Protein AF-A0A7S2TVD3-F1 (afdb_monomer_lite)

pLDDT: mean 71.0, std 18.77, range [33.88, 95.19]

Organism: NCBI:txid641309

Structure (mmCIF, N/CA/C/O backbone):
data_AF-A0A7S2TVD3-F1
#
_entry.id   AF-A0A7S2TVD3-F1
#
loop_
_atom_site.group_PDB
_atom_site.id
_atom_site.type_symbol
_atom_site.label_atom_id
_atom_site.label_alt_id
_atom_site.label_comp_id
_atom_site.label_asym_id
_atom_site.label_entity_id
_atom_site.label_seq_id
_atom_site.pdbx_PDB_ins_code
_atom_site.Cartn_x
_atom_site.Cartn_y
_atom_site.Cartn_z
_atom_site.occupancy
_atom_site.B_iso_or_equiv
_atom_site.auth_seq_id
_atom_site.auth_comp_id
_atom_site.auth_asym_id
_atom_site.auth_atom_id
_atom_site.pdbx_PDB_model_num
ATOM 1 N N . ASN A 1 1 ? -8.582 2.521 14.255 1.00 85.50 1 ASN A N 1
ATOM 2 C CA . ASN A 1 1 ? -8.866 3.902 14.753 1.00 85.50 1 ASN A CA 1
ATOM 3 C C . ASN A 1 1 ? -9.210 3.898 16.233 1.00 85.50 1 ASN A C 1
ATOM 5 O O . ASN A 1 1 ? -9.683 2.882 16.730 1.00 85.50 1 ASN A O 1
ATOM 9 N N . LYS A 1 2 ? -9.067 5.038 16.916 1.00 88.94 2 LYS A N 1
ATOM 10 C CA . LYS A 1 2 ? -9.506 5.205 18.304 1.00 88.94 2 LYS A CA 1
ATOM 11 C C . LYS A 1 2 ? -10.575 6.288 18.407 1.00 88.94 2 LYS A C 1
ATOM 13 O O . LYS A 1 2 ? -10.374 7.410 17.958 1.00 88.94 2 LYS A O 1
ATOM 18 N N . PHE A 1 3 ? -11.698 5.930 19.020 1.00 89.44 3 PHE A N 1
ATOM 19 C CA . PHE A 1 3 ? -12.846 6.807 19.215 1.00 89.44 3 PHE A CA 1
ATOM 20 C C . PHE A 1 3 ? -12.989 7.133 20.699 1.00 89.44 3 PHE A C 1
ATOM 22 O O . PHE A 1 3 ? -12.950 6.235 21.548 1.00 89.44 3 PHE A O 1
ATOM 29 N N . ARG A 1 4 ? -13.167 8.413 21.027 1.00 89.88 4 ARG A N 1
ATOM 30 C CA . ARG A 1 4 ? -13.495 8.861 22.382 1.00 89.88 4 ARG A CA 1
ATOM 31 C C . ARG A 1 4 ? -14.856 9.545 22.362 1.00 89.88 4 ARG A C 1
ATOM 33 O O . ARG A 1 4 ? -15.026 10.585 21.740 1.00 89.88 4 ARG A O 1
ATOM 40 N N . SER A 1 5 ? -15.803 8.965 23.092 1.00 87.81 5 SER A N 1
ATOM 41 C CA . SER A 1 5 ? -17.153 9.504 23.269 1.00 87.81 5 SER A CA 1
ATOM 42 C C . SER A 1 5 ? -17.391 9.870 24.739 1.00 87.81 5 SER A C 1
ATOM 44 O O . SER A 1 5 ? -17.068 9.053 25.617 1.00 87.81 5 SER A O 1
ATOM 46 N N . PRO A 1 6 ? -17.998 11.026 25.052 1.00 88.06 6 PRO A N 1
ATOM 47 C CA . PRO A 1 6 ? -18.446 11.313 26.405 1.00 88.06 6 PRO A CA 1
ATOM 48 C C . PRO A 1 6 ? -19.562 10.339 26.806 1.00 88.06 6 PRO A C 1
ATOM 50 O O . PRO A 1 6 ? -20.421 9.976 26.005 1.00 88.06 6 PRO A O 1
ATOM 53 N N . ARG A 1 7 ? -19.554 9.908 28.068 1.00 87.94 7 ARG A N 1
ATOM 54 C CA . ARG A 1 7 ? -20.641 9.123 28.669 1.00 87.94 7 ARG A CA 1
ATOM 55 C C . ARG A 1 7 ? -21.170 9.846 29.896 1.00 87.94 7 ARG A C 1
ATOM 57 O O . ARG A 1 7 ? -20.421 10.556 30.570 1.00 87.94 7 ARG A O 1
ATOM 64 N N . ARG A 1 8 ? -22.448 9.629 30.216 1.00 89.31 8 ARG A N 1
ATOM 65 C CA . ARG A 1 8 ? -23.042 10.141 31.455 1.00 89.31 8 ARG A CA 1
ATOM 66 C C . ARG A 1 8 ? -22.274 9.586 32.658 1.00 89.31 8 ARG A C 1
ATOM 68 O O . ARG A 1 8 ? -21.988 8.389 32.718 1.00 89.31 8 ARG A O 1
ATOM 75 N N . LYS A 1 9 ? -21.947 10.454 33.617 1.00 93.62 9 LYS A N 1
ATOM 76 C CA . LYS A 1 9 ? -21.341 10.027 34.883 1.00 93.62 9 LYS A CA 1
ATOM 77 C C . LYS A 1 9 ? -22.345 9.199 35.688 1.00 93.62 9 LYS A C 1
ATOM 79 O O . LYS A 1 9 ? -23.543 9.473 35.649 1.00 93.62 9 LYS A O 1
ATOM 84 N N . GLN A 1 10 ? -21.860 8.196 36.416 1.00 94.62 10 GLN A N 1
ATOM 85 C CA . GLN A 1 10 ? -22.725 7.270 37.158 1.00 94.62 10 GLN A CA 1
ATOM 86 C C . GLN A 1 10 ? -23.510 7.964 38.283 1.00 94.62 10 GLN A C 1
ATOM 88 O O . GLN A 1 10 ? -24.660 7.614 38.532 1.00 94.62 10 GLN A O 1
ATOM 93 N N . ASP A 1 11 ? -22.913 8.975 38.911 1.00 95.06 11 ASP A N 1
ATOM 94 C CA . ASP A 1 11 ? -23.457 9.768 40.017 1.00 95.06 11 ASP A CA 1
ATOM 95 C C . ASP A 1 11 ? -24.355 10.938 39.569 1.00 95.06 11 ASP A C 1
ATOM 97 O O . ASP A 1 11 ? -25.032 11.552 40.393 1.00 95.06 11 ASP A O 1
ATOM 101 N N . ALA A 1 12 ? -24.408 11.249 38.270 1.00 91.69 12 ALA A N 1
ATOM 102 C CA . ALA A 1 12 ? -25.166 12.389 37.760 1.00 91.69 12 ALA A CA 1
ATOM 103 C C . ALA A 1 12 ? -26.677 12.100 37.674 1.00 91.69 12 ALA A C 1
ATOM 105 O O . ALA A 1 12 ? -27.104 11.227 36.920 1.00 91.69 12 ALA A O 1
ATOM 106 N N . GLN A 1 13 ? -27.499 12.881 38.380 1.00 91.94 13 GLN A N 1
ATOM 107 C CA . GLN A 1 13 ? -28.968 12.842 38.305 1.00 91.94 13 GLN A CA 1
ATOM 108 C C . GLN A 1 13 ? -29.481 13.834 37.244 1.00 91.94 13 GLN A C 1
ATOM 110 O O . GLN A 1 13 ? -30.040 14.879 37.568 1.00 91.94 13 GLN A O 1
ATOM 115 N N . CYS A 1 14 ? -29.234 13.545 35.966 1.00 90.25 14 CYS A N 1
ATOM 116 C CA . CYS A 1 14 ? -29.690 14.362 34.838 1.00 90.25 14 CYS A CA 1
ATOM 117 C C . CYS A 1 14 ? -30.264 13.495 33.709 1.00 90.25 14 CYS A C 1
ATOM 119 O O . CYS A 1 14 ? -29.947 12.309 33.600 1.00 90.25 14 CYS A O 1
ATOM 121 N N . TYR A 1 15 ? -31.104 14.103 32.870 1.00 88.94 15 TYR A N 1
ATOM 122 C CA . TYR A 1 15 ? -31.684 13.476 31.683 1.00 88.94 15 TYR A CA 1
ATOM 123 C C . TYR A 1 15 ? -30.850 13.799 30.438 1.00 88.94 15 TYR A C 1
ATOM 125 O O . TYR A 1 15 ? -30.352 14.915 30.296 1.00 88.94 15 TYR A O 1
ATOM 133 N N . ASN A 1 16 ? -30.700 12.818 29.548 1.00 88.50 16 ASN A N 1
ATOM 134 C CA . ASN A 1 16 ? -30.006 12.965 28.273 1.00 88.50 16 ASN A CA 1
ATOM 135 C C . ASN A 1 16 ? -31.072 13.271 27.202 1.00 88.50 16 ASN A C 1
ATOM 137 O O . ASN A 1 16 ? -31.858 12.368 26.918 1.00 88.50 16 ASN A O 1
ATOM 141 N N . PRO A 1 17 ? -31.171 14.500 26.656 1.00 85.19 17 PRO A N 1
ATOM 142 C CA . PRO A 1 17 ? -32.109 14.788 25.571 1.00 85.19 17 PRO A CA 1
ATOM 143 C C . PRO A 1 17 ? -31.930 13.837 24.374 1.00 85.19 17 PRO A C 1
ATOM 145 O O . PRO A 1 17 ? -30.831 13.331 24.144 1.00 85.19 17 PRO A O 1
ATOM 148 N N . GLU A 1 18 ? -33.012 13.591 23.626 1.00 80.75 18 GLU A N 1
ATOM 149 C CA . GLU A 1 18 ? -32.998 12.708 22.444 1.00 80.75 18 GLU A CA 1
ATOM 150 C C . GLU A 1 18 ? -32.043 13.223 21.357 1.00 80.75 18 GLU A C 1
ATOM 152 O O . GLU A 1 18 ? -3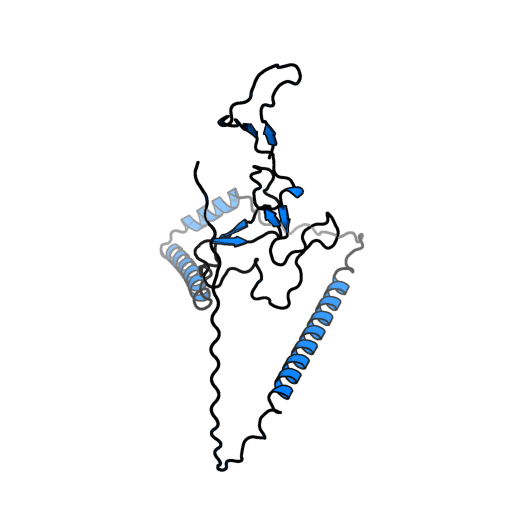1.315 12.443 20.749 1.00 80.75 18 GLU A O 1
ATOM 157 N N . GLU A 1 19 ? -31.965 14.544 21.188 1.00 79.56 19 GLU A N 1
ATOM 158 C CA . GLU A 1 19 ? -31.078 15.214 20.232 1.00 79.56 19 GLU A CA 1
ATOM 159 C C . GLU A 1 19 ? -29.743 15.621 20.868 1.00 79.56 19 GLU A C 1
ATOM 161 O O . GLU A 1 19 ? -29.349 16.788 20.864 1.00 79.56 19 GLU A O 1
ATOM 166 N N . ILE A 1 20 ? -29.018 14.664 21.446 1.00 79.81 20 ILE A N 1
ATOM 167 C CA . ILE A 1 20 ? -27.614 14.915 21.788 1.00 79.81 20 ILE A CA 1
ATOM 168 C C . ILE A 1 20 ? -26.745 14.575 20.594 1.00 79.81 20 ILE A C 1
ATOM 170 O O . ILE A 1 20 ? -26.560 13.407 20.245 1.00 79.81 20 ILE A O 1
ATOM 174 N N . GLU A 1 21 ? -26.151 15.617 20.019 1.00 78.00 21 GLU A N 1
ATOM 175 C CA . GLU A 1 21 ? -25.047 15.478 19.085 1.00 78.00 21 GLU A CA 1
ATOM 176 C C . GLU A 1 21 ? -23.886 14.782 19.810 1.00 78.00 21 GLU A C 1
ATOM 178 O O . GLU A 1 21 ? -23.230 15.337 20.700 1.00 78.00 21 GLU A O 1
ATOM 183 N N . ARG A 1 22 ? -23.673 13.503 19.486 1.00 76.25 22 ARG A N 1
ATOM 184 C CA . ARG A 1 22 ? -22.558 12.730 20.030 1.00 76.25 22 ARG A CA 1
ATOM 185 C C . ARG A 1 22 ? -21.268 13.263 19.423 1.00 76.25 22 ARG A C 1
ATOM 187 O O . ARG A 1 22 ? -20.899 12.897 18.315 1.00 76.25 22 ARG A O 1
ATOM 194 N N . MET A 1 23 ? -20.572 14.112 20.175 1.00 78.69 23 MET A N 1
ATOM 195 C CA . MET A 1 23 ? -19.191 14.459 19.859 1.00 78.69 23 MET A CA 1
ATOM 196 C C . MET A 1 23 ? -18.320 13.214 20.021 1.00 78.69 23 MET A C 1
ATOM 198 O O . MET A 1 23 ? -18.102 12.731 21.135 1.00 78.69 23 MET A O 1
ATOM 202 N N . GLU A 1 24 ? -17.831 12.697 18.902 1.00 85.06 24 GLU A N 1
ATOM 203 C CA . GLU A 1 24 ? -16.841 11.629 18.860 1.00 85.06 24 GLU A CA 1
ATOM 204 C C . GLU A 1 24 ? -15.505 12.229 18.427 1.00 85.06 24 GLU A C 1
ATOM 206 O O . GLU A 1 24 ? -15.365 12.772 17.332 1.00 85.06 24 GLU A O 1
ATOM 211 N N . GLU A 1 25 ? -14.511 12.161 19.306 1.00 86.25 25 GLU A N 1
ATOM 212 C CA . GLU A 1 25 ? -13.142 12.520 18.953 1.00 86.25 25 GLU A CA 1
ATOM 213 C C . GLU A 1 25 ? -12.486 11.298 18.299 1.00 86.25 25 GLU A C 1
ATOM 215 O O . GLU A 1 25 ? -12.385 10.232 18.919 1.00 86.25 25 GLU A O 1
ATOM 220 N N . VAL A 1 26 ? -12.080 11.445 17.035 1.00 88.56 26 VAL A N 1
ATOM 221 C CA . VAL A 1 26 ? -11.452 10.381 16.242 1.00 88.56 26 VAL A CA 1
ATOM 222 C C . VAL A 1 26 ? -9.948 10.613 16.170 1.00 88.56 26 VAL A C 1
ATOM 224 O O . VAL A 1 26 ? -9.478 11.614 15.633 1.00 88.56 26 VAL A O 1
ATOM 227 N N . GLU A 1 27 ? -9.188 9.650 16.675 1.00 91.56 27 GLU A N 1
ATOM 228 C CA . GLU A 1 27 ? -7.731 9.608 16.607 1.00 91.56 27 GLU A CA 1
ATOM 229 C C . GLU A 1 27 ? -7.312 8.502 15.618 1.00 91.56 27 GLU A C 1
ATOM 231 O O . GLU A 1 27 ? -7.638 7.319 15.790 1.00 91.56 27 GLU A O 1
ATOM 236 N N . HIS A 1 28 ? -6.606 8.886 14.548 1.00 92.62 28 HIS A N 1
ATOM 237 C CA . HIS A 1 28 ? -6.084 7.950 13.550 1.00 92.62 28 HIS A CA 1
ATOM 238 C C . HIS A 1 28 ? -4.839 7.243 14.090 1.00 92.62 28 HIS A C 1
ATOM 240 O O . HIS A 1 28 ? -3.828 7.883 14.370 1.00 92.62 28 HIS A O 1
ATOM 246 N N . CYS A 1 29 ? -4.910 5.919 14.212 1.00 93.94 29 CYS A N 1
ATOM 247 C CA . CYS A 1 29 ? -3.784 5.091 14.638 1.00 93.94 29 CYS A CA 1
ATOM 248 C C . CYS A 1 29 ? -2.835 4.803 13.463 1.00 93.94 29 CYS A C 1
ATOM 250 O O . CYS A 1 29 ? -3.230 4.904 12.297 1.00 93.94 29 CYS A O 1
ATOM 252 N N . VAL A 1 30 ? -1.601 4.411 13.789 1.00 95.19 30 VAL A N 1
ATOM 253 C CA . VAL A 1 30 ? -0.647 3.854 12.819 1.00 95.19 30 VAL A CA 1
ATOM 254 C C . VAL A 1 30 ? -1.180 2.514 12.320 1.00 95.19 30 VAL A C 1
ATOM 256 O O . VAL A 1 30 ? -1.700 1.741 13.121 1.00 95.19 30 VAL A O 1
ATOM 259 N N . CYS A 1 31 ? -1.071 2.264 11.016 1.00 95.19 31 CYS A N 1
ATOM 260 C CA . CYS A 1 31 ? -1.485 1.001 10.421 1.00 95.19 31 CYS A CA 1
ATOM 261 C C . CYS A 1 31 ? -0.558 -0.143 10.849 1.00 95.19 31 CYS A C 1
ATOM 263 O O . CYS A 1 31 ? 0.665 0.007 10.920 1.00 95.19 31 CYS A O 1
ATOM 265 N N . THR A 1 32 ? -1.158 -1.298 11.085 1.00 93.62 32 THR A N 1
ATOM 266 C CA . THR A 1 32 ? -0.523 -2.563 11.451 1.00 93.62 32 THR A CA 1
ATOM 267 C C . THR A 1 32 ? -0.958 -3.657 10.479 1.00 93.62 32 THR A C 1
ATOM 269 O O . THR A 1 32 ? -1.790 -3.415 9.611 1.00 93.62 32 THR A O 1
ATOM 272 N N . GLU A 1 33 ? -0.418 -4.871 10.607 1.00 92.25 33 GLU A N 1
ATOM 273 C CA . GLU A 1 33 ? -0.821 -5.993 9.747 1.00 92.25 33 GLU A CA 1
ATOM 274 C C . GLU A 1 33 ? -2.314 -6.340 9.880 1.00 92.25 33 GLU A C 1
ATOM 276 O O . GLU A 1 33 ? -2.923 -6.800 8.919 1.00 92.25 33 GLU A O 1
ATOM 281 N N . GLU A 1 34 ? -2.906 -6.103 11.052 1.00 91.69 34 GLU A N 1
ATOM 282 C CA . GLU A 1 34 ? -4.307 -6.427 11.346 1.00 91.69 34 GLU A CA 1
ATOM 283 C C . GLU A 1 34 ? -5.298 -5.494 10.632 1.00 91.69 34 GLU A C 1
ATOM 285 O O . GLU A 1 34 ? -6.448 -5.871 10.430 1.00 91.69 34 GLU A O 1
ATOM 290 N N . ASP A 1 35 ? -4.845 -4.313 10.193 1.00 94.62 35 ASP A N 1
ATOM 291 C CA . ASP A 1 35 ? -5.641 -3.358 9.406 1.00 94.62 35 ASP A CA 1
ATOM 292 C C . ASP A 1 35 ? -5.709 -3.746 7.904 1.00 94.62 35 ASP A C 1
ATOM 294 O O . ASP A 1 35 ? -6.277 -3.016 7.077 1.00 94.62 35 ASP A O 1
ATOM 298 N N . PHE A 1 36 ? -5.108 -4.886 7.526 1.00 94.62 36 PHE A N 1
ATOM 299 C CA . PHE A 1 36 ? -5.072 -5.408 6.159 1.00 94.62 36 PHE A CA 1
ATOM 300 C C . PHE A 1 36 ? -5.581 -6.850 6.065 1.00 94.62 36 PHE A C 1
ATOM 302 O O . PHE A 1 36 ? -5.203 -7.747 6.823 1.00 94.62 36 PHE A O 1
ATOM 309 N N . GLU A 1 37 ? -6.377 -7.102 5.033 1.00 93.69 37 GLU A N 1
ATOM 310 C CA . GLU A 1 37 ? -6.834 -8.431 4.634 1.00 93.69 37 GLU A CA 1
ATOM 311 C C . GLU A 1 37 ? -6.194 -8.856 3.306 1.00 93.69 37 GLU A C 1
ATOM 313 O O . GLU A 1 37 ? -5.617 -8.032 2.594 1.00 93.69 37 GLU A O 1
ATOM 318 N N . CYS A 1 38 ? -6.248 -10.149 2.976 1.00 93.56 38 CYS A N 1
ATOM 319 C CA . CYS A 1 38 ? -5.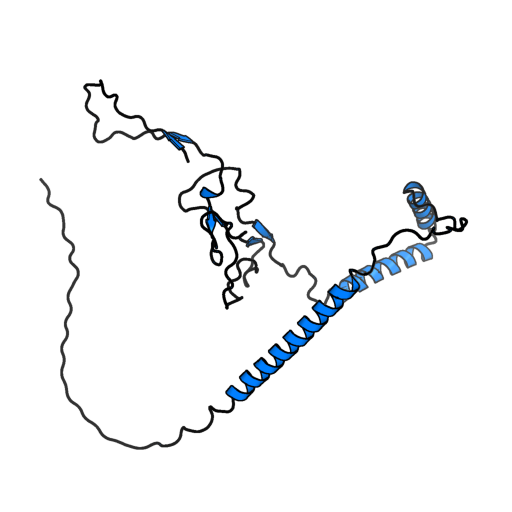682 -10.616 1.713 1.00 93.56 38 CYS A CA 1
ATOM 320 C C . CYS A 1 38 ? -6.488 -10.086 0.532 1.00 93.56 38 CYS A C 1
ATOM 322 O O . CYS A 1 38 ? -7.721 -10.054 0.563 1.00 93.56 38 CYS A O 1
ATOM 324 N N . ASP A 1 39 ? -5.771 -9.665 -0.504 1.00 92.44 39 ASP A N 1
ATOM 325 C CA . ASP A 1 39 ? -6.393 -9.203 -1.736 1.00 92.44 39 ASP A CA 1
ATOM 326 C C . ASP A 1 39 ? -6.869 -10.379 -2.605 1.00 92.44 39 ASP A C 1
ATOM 328 O O . ASP A 1 39 ? -6.578 -11.547 -2.330 1.00 92.44 39 ASP A O 1
ATOM 332 N N . TYR A 1 40 ? -7.604 -10.078 -3.672 1.00 87.62 40 TYR A N 1
ATOM 333 C CA . TYR A 1 40 ? -8.074 -11.083 -4.618 1.00 87.62 40 TYR A CA 1
ATOM 334 C C . TYR A 1 40 ? -6.911 -11.922 -5.176 1.00 87.62 40 TYR A C 1
ATOM 336 O O . TYR A 1 40 ? -5.892 -11.387 -5.612 1.00 87.62 40 TYR A O 1
ATOM 344 N N . GLY A 1 41 ? -7.063 -13.249 -5.146 1.00 86.75 41 GLY A N 1
ATOM 345 C CA . GLY A 1 41 ? -6.018 -14.192 -5.558 1.00 86.75 41 GLY A CA 1
ATOM 346 C C . GLY A 1 41 ? -4.958 -14.489 -4.489 1.00 86.75 41 GLY A C 1
ATOM 347 O O . GLY A 1 41 ? -4.020 -15.235 -4.769 1.00 86.75 41 GLY A O 1
ATOM 348 N N . PHE A 1 42 ? -5.095 -13.961 -3.267 1.00 90.19 42 PHE A N 1
ATOM 349 C CA . PHE A 1 42 ? -4.201 -14.243 -2.142 1.00 90.19 42 PHE A CA 1
ATOM 350 C C . PHE A 1 42 ? -4.969 -14.830 -0.954 1.00 90.19 42 PHE A C 1
ATOM 352 O O . PHE A 1 42 ? -6.088 -14.422 -0.650 1.00 90.19 42 PHE A O 1
ATOM 359 N N . ALA A 1 43 ? -4.359 -15.783 -0.254 1.00 90.75 43 ALA A N 1
ATOM 360 C CA . ALA A 1 43 ? -4.924 -16.399 0.941 1.00 90.75 43 ALA A CA 1
ATOM 361 C C . ALA A 1 43 ? -3.835 -16.683 1.978 1.00 90.75 43 ALA A C 1
ATOM 363 O O . ALA A 1 43 ? -2.659 -16.836 1.649 1.00 90.75 43 ALA A O 1
ATOM 364 N N . ARG A 1 44 ? -4.230 -16.766 3.252 1.00 91.25 44 ARG A N 1
ATOM 365 C CA . ARG A 1 44 ? -3.331 -17.186 4.333 1.00 91.25 44 ARG A CA 1
ATOM 366 C C . ARG A 1 44 ? -3.391 -18.705 4.460 1.00 91.25 44 ARG A C 1
ATOM 368 O O . ARG A 1 44 ? -4.464 -19.257 4.689 1.00 91.25 44 ARG A O 1
ATOM 375 N N . ASN A 1 45 ? -2.241 -19.367 4.365 1.00 88.50 45 ASN A N 1
ATOM 376 C CA . ASN A 1 45 ? -2.139 -20.817 4.568 1.00 88.50 45 ASN A CA 1
ATOM 377 C C . ASN A 1 45 ? -2.262 -21.218 6.048 1.00 88.50 45 ASN A C 1
ATOM 379 O O . ASN A 1 45 ? -2.684 -22.326 6.371 1.00 88.50 45 ASN A O 1
ATOM 383 N N . VAL A 1 46 ? -1.913 -20.303 6.956 1.00 89.50 46 VAL A N 1
ATOM 384 C CA . VAL A 1 46 ? -1.981 -20.484 8.411 1.00 89.50 46 VAL A CA 1
ATOM 385 C C . VAL A 1 46 ? -2.635 -19.250 9.030 1.00 89.50 46 VAL A C 1
ATOM 387 O O . VAL A 1 46 ? -2.468 -18.135 8.534 1.00 89.50 46 VAL A O 1
ATOM 390 N N . GLN A 1 47 ? -3.372 -19.425 10.128 1.00 84.81 47 GLN A N 1
ATOM 391 C CA . GLN A 1 47 ? -3.959 -18.308 10.867 1.00 84.81 47 GLN A CA 1
ATOM 392 C C . GLN A 1 47 ? -2.853 -17.363 11.369 1.00 84.81 47 GLN A C 1
ATOM 394 O O . GLN A 1 47 ? -1.956 -17.784 12.093 1.00 84.81 47 GLN A O 1
ATOM 399 N N . GLY A 1 48 ? -2.899 -16.097 10.946 1.00 82.19 48 GLY A N 1
ATOM 400 C CA . GLY A 1 48 ? -1.853 -15.108 11.240 1.00 82.19 48 GLY A CA 1
ATOM 401 C C . GLY A 1 48 ? -0.578 -15.232 10.392 1.00 82.19 48 GLY A C 1
ATOM 402 O O . GLY A 1 48 ? 0.374 -14.501 10.633 1.00 82.19 48 GLY A O 1
ATOM 403 N N . GLY A 1 49 ? -0.536 -16.134 9.403 1.00 88.25 49 GLY A N 1
ATOM 404 C CA . GLY A 1 49 ? 0.544 -16.202 8.412 1.00 88.25 49 GLY A CA 1
ATOM 405 C C . GLY A 1 49 ? 0.381 -15.159 7.297 1.00 88.25 49 GLY A C 1
ATOM 406 O O . GLY A 1 49 ? -0.711 -14.610 7.152 1.00 88.25 49 GLY A O 1
ATOM 407 N N . PRO A 1 50 ? 1.420 -14.878 6.494 1.00 91.50 50 PRO A N 1
ATOM 408 C CA . PRO A 1 50 ? 1.344 -13.896 5.411 1.00 91.50 50 PRO A CA 1
ATOM 409 C C . PRO A 1 50 ? 0.302 -14.276 4.343 1.00 91.50 50 PRO A C 1
ATOM 411 O O . PRO A 1 50 ? -0.049 -15.445 4.181 1.00 91.50 50 PRO A O 1
ATOM 414 N N . CYS A 1 51 ? -0.182 -13.280 3.598 1.00 92.31 51 CYS A N 1
ATOM 415 C CA . CYS A 1 51 ? -1.005 -13.510 2.411 1.00 92.31 51 CYS A CA 1
ATOM 416 C C . CYS A 1 51 ? -0.126 -14.030 1.267 1.00 92.31 51 CYS A C 1
ATOM 418 O O . CYS A 1 51 ? 0.767 -13.327 0.791 1.00 92.31 51 CYS A O 1
ATOM 420 N N . GLU A 1 52 ? -0.382 -15.259 0.831 1.00 91.31 52 GLU A N 1
ATOM 421 C CA . GLU A 1 52 ? 0.347 -15.932 -0.243 1.00 91.31 52 GLU A CA 1
ATOM 422 C C . GLU A 1 52 ? -0.553 -16.100 -1.464 1.00 91.31 52 GLU A C 1
ATOM 424 O O . GLU A 1 52 ? -1.769 -16.260 -1.349 1.00 91.31 52 GLU A O 1
ATOM 429 N N . ARG A 1 53 ? 0.043 -16.040 -2.658 1.00 87.94 53 ARG A N 1
ATOM 430 C CA . ARG A 1 53 ? -0.709 -16.158 -3.905 1.00 87.94 53 ARG A CA 1
ATOM 431 C C . ARG A 1 53 ? -1.301 -17.561 -4.025 1.00 87.94 53 ARG A C 1
ATOM 433 O O . ARG A 1 53 ? -0.575 -18.555 -4.000 1.00 87.94 53 ARG A O 1
ATOM 440 N N . VAL A 1 54 ? -2.607 -17.630 -4.238 1.00 86.94 54 VAL A N 1
ATOM 441 C CA . VAL A 1 54 ? -3.296 -18.868 -4.590 1.00 86.94 54 VAL A CA 1
ATOM 442 C C . VAL A 1 54 ? -3.121 -19.081 -6.088 1.00 86.94 54 VAL A C 1
ATOM 444 O O . VAL A 1 54 ? -3.410 -18.192 -6.885 1.00 86.94 54 VAL A O 1
ATOM 447 N N . GLN A 1 55 ? -2.618 -20.249 -6.489 1.00 73.94 55 GLN A N 1
ATOM 448 C CA . GLN A 1 55 ? -2.514 -20.596 -7.905 1.00 73.94 55 GLN A CA 1
ATOM 449 C C . GLN A 1 55 ? -3.924 -20.789 -8.478 1.00 73.94 55 GLN A C 1
ATOM 451 O O . GLN A 1 55 ? -4.528 -21.851 -8.327 1.00 73.94 55 GLN A O 1
ATOM 456 N N . THR A 1 56 ? -4.462 -19.757 -9.121 1.00 65.50 56 THR A N 1
ATOM 457 C CA . THR A 1 56 ? -5.642 -19.874 -9.979 1.00 65.50 56 THR A CA 1
ATOM 458 C C . THR A 1 56 ? -5.206 -20.402 -11.346 1.00 65.50 56 THR A C 1
ATOM 460 O O . THR A 1 56 ? -4.101 -20.122 -11.811 1.00 65.50 56 THR A O 1
ATOM 463 N N . LYS A 1 57 ? -6.042 -21.235 -11.980 1.00 58.53 57 LYS A N 1
ATOM 464 C CA . LYS A 1 57 ? -5.738 -21.825 -13.300 1.00 58.53 57 LYS A CA 1
ATOM 465 C C . LYS A 1 57 ? -5.744 -20.782 -14.423 1.00 58.53 57 LYS A C 1
ATOM 467 O O . LYS A 1 57 ? -5.156 -21.028 -15.473 1.00 58.53 57 LYS A O 1
ATOM 472 N N . ASP A 1 58 ? -6.334 -19.623 -14.157 1.00 59.78 58 ASP A N 1
ATOM 473 C CA . ASP A 1 58 ? -6.525 -18.544 -15.109 1.00 59.78 58 ASP A CA 1
ATOM 474 C C . ASP A 1 58 ? -5.480 -17.453 -14.845 1.00 59.78 58 ASP A C 1
ATOM 476 O O . ASP A 1 58 ? -5.494 -16.769 -13.820 1.00 59.78 58 ASP A O 1
ATOM 480 N N . ALA A 1 59 ? -4.516 -17.337 -15.762 1.00 59.00 59 ALA A N 1
ATOM 481 C CA . ALA A 1 59 ? -3.446 -16.338 -15.712 1.00 59.00 59 ALA A CA 1
ATOM 482 C C . ALA A 1 59 ? -3.918 -14.931 -16.130 1.00 59.00 59 ALA A C 1
ATOM 484 O O . ALA A 1 59 ? -3.171 -13.966 -15.985 1.00 59.00 59 ALA A O 1
ATOM 485 N N . GLU A 1 60 ? -5.138 -14.819 -16.661 1.00 59.62 60 GLU A N 1
ATOM 486 C CA . GLU A 1 60 ? -5.732 -13.561 -17.135 1.00 59.62 60 GLU A CA 1
ATOM 487 C C . GLU A 1 60 ? -6.148 -12.626 -15.989 1.00 59.62 60 GLU A C 1
ATOM 489 O O . GLU A 1 60 ? -6.219 -11.417 -16.193 1.00 59.62 60 GLU A O 1
ATOM 494 N N . ASP A 1 61 ? -6.296 -13.163 -14.775 1.00 64.25 61 ASP A N 1
ATOM 495 C CA . ASP A 1 61 ? -6.660 -12.430 -13.557 1.00 64.25 61 ASP A CA 1
ATOM 496 C C . ASP A 1 61 ? -5.453 -12.148 -12.640 1.00 64.25 61 ASP A C 1
ATOM 498 O O . ASP A 1 61 ? -5.606 -11.932 -11.437 1.00 64.25 61 ASP A O 1
ATOM 502 N N . ASP A 1 62 ? -4.224 -12.181 -13.163 1.00 71.38 62 ASP A N 1
ATOM 503 C CA . ASP A 1 62 ? -3.046 -11.863 -12.356 1.00 71.38 62 ASP A CA 1
ATOM 504 C C . ASP A 1 62 ? -2.979 -10.350 -12.060 1.00 71.38 62 ASP A C 1
ATOM 506 O O . ASP A 1 62 ? -2.705 -9.558 -12.967 1.00 71.38 62 ASP A O 1
ATOM 510 N N . PRO A 1 63 ? -3.147 -9.915 -10.795 1.00 69.00 63 PRO A N 1
ATOM 511 C CA . PRO A 1 63 ? -3.167 -8.497 -10.442 1.00 69.00 63 PRO A CA 1
ATOM 512 C C . PRO A 1 63 ? -1.781 -7.832 -10.536 1.00 69.00 63 PRO A C 1
ATOM 514 O O . PRO A 1 63 ? -1.648 -6.631 -10.288 1.00 69.00 63 PRO A O 1
ATOM 517 N N . THR A 1 64 ? -0.736 -8.599 -10.870 1.00 72.62 64 THR A N 1
ATOM 518 C CA . THR A 1 64 ? 0.606 -8.084 -11.172 1.00 72.62 64 THR A CA 1
ATOM 519 C C . THR A 1 64 ? 0.798 -7.719 -12.643 1.00 72.62 64 THR A C 1
ATOM 521 O O . THR A 1 64 ? 1.732 -6.982 -12.970 1.00 72.62 64 THR A O 1
ATOM 524 N N . ILE A 1 65 ? -0.086 -8.182 -13.533 1.00 78.25 65 ILE A N 1
ATOM 525 C CA . ILE A 1 65 ? -0.009 -7.909 -14.967 1.00 78.25 65 ILE A CA 1
ATOM 526 C C . ILE A 1 65 ? -0.759 -6.601 -15.273 1.00 78.25 65 ILE A C 1
ATOM 528 O O . ILE A 1 65 ? -1.877 -6.395 -14.800 1.00 78.25 65 ILE A O 1
ATOM 532 N N . PRO A 1 66 ? -0.172 -5.683 -16.064 1.00 81.88 66 PRO A N 1
ATOM 533 C CA . PRO A 1 66 ? -0.867 -4.472 -16.471 1.00 81.88 66 PRO A CA 1
ATOM 534 C C . PRO A 1 66 ? -2.115 -4.817 -17.298 1.00 81.88 66 PRO A C 1
ATOM 536 O O . PRO A 1 66 ? -2.026 -5.636 -18.216 1.00 81.88 66 PRO A O 1
ATOM 539 N N . PRO A 1 67 ? -3.261 -4.159 -17.047 1.00 82.44 67 PRO A N 1
ATOM 540 C CA . PRO A 1 67 ? -4.477 -4.409 -17.812 1.00 82.44 67 PRO A CA 1
ATOM 541 C C . PRO A 1 67 ? -4.278 -4.040 -19.289 1.00 82.44 67 PRO A C 1
ATOM 543 O O . PRO A 1 67 ? -3.542 -3.104 -19.609 1.00 82.44 67 PRO A O 1
ATOM 546 N N . ALA A 1 68 ? -4.983 -4.719 -20.202 1.00 80.25 68 ALA A N 1
ATOM 547 C CA . ALA A 1 68 ? -4.890 -4.456 -21.646 1.00 80.25 68 ALA A CA 1
ATOM 548 C C . ALA A 1 68 ? -5.142 -2.975 -22.004 1.00 80.25 68 ALA A C 1
ATOM 550 O O . ALA A 1 68 ? -4.539 -2.430 -22.927 1.00 80.25 68 ALA A O 1
ATOM 551 N N . THR A 1 69 ? -5.986 -2.296 -21.224 1.00 82.12 69 THR A N 1
ATOM 552 C CA . THR A 1 69 ? -6.291 -0.864 -21.329 1.00 82.12 69 THR A CA 1
ATOM 553 C C . THR A 1 69 ? -5.553 -0.041 -20.262 1.00 82.12 69 THR A C 1
ATOM 555 O O . THR A 1 69 ? -6.163 0.752 -19.543 1.00 82.12 69 THR A O 1
ATOM 558 N N . CYS A 1 70 ? -4.244 -0.243 -20.099 1.00 84.62 70 CYS A N 1
ATOM 559 C CA . CYS A 1 70 ? -3.440 0.512 -19.134 1.00 84.62 70 CYS A CA 1
ATOM 560 C C . CYS A 1 70 ? -3.196 1.957 -19.609 1.00 84.62 70 CYS A C 1
ATOM 562 O O . CYS A 1 70 ? -2.566 2.184 -20.643 1.00 84.62 70 CYS A O 1
ATOM 564 N N . ASN A 1 71 ? -3.628 2.947 -18.818 1.00 80.88 71 ASN A N 1
ATOM 565 C CA . ASN A 1 71 ? -3.457 4.371 -19.119 1.00 80.88 71 ASN A CA 1
ATOM 566 C C . ASN A 1 71 ? -2.499 5.055 -18.129 1.00 80.88 71 ASN A C 1
ATOM 568 O O . ASN A 1 71 ? -2.884 5.381 -17.010 1.00 80.88 71 ASN A O 1
ATOM 572 N N . ARG A 1 72 ? -1.269 5.358 -18.577 1.00 84.69 72 ARG A N 1
ATOM 573 C CA . ARG A 1 72 ? -0.155 5.995 -17.826 1.00 84.69 72 ARG A CA 1
ATOM 574 C C . ARG A 1 72 ? 0.362 5.218 -16.616 1.00 84.69 72 ARG A C 1
ATOM 576 O O . ARG A 1 72 ? 1.554 4.933 -16.587 1.00 84.69 72 ARG A O 1
ATOM 583 N N . PHE A 1 73 ? -0.493 4.890 -15.654 1.00 88.50 73 PHE A N 1
ATOM 584 C CA . PHE A 1 73 ? -0.146 4.161 -14.439 1.00 88.50 73 PHE A CA 1
ATOM 585 C C . PHE A 1 73 ? -1.210 3.107 -14.121 1.00 88.50 73 PHE A C 1
ATOM 587 O O . PHE A 1 73 ? -2.382 3.293 -14.445 1.00 88.50 73 PHE A O 1
ATOM 594 N N . TYR A 1 74 ? -0.802 2.027 -13.465 1.00 89.00 74 TYR A N 1
ATOM 595 C CA . TYR A 1 74 ? -1.686 0.999 -12.922 1.00 89.00 74 TYR A CA 1
ATOM 596 C C . TYR A 1 74 ? -1.259 0.632 -11.502 1.00 89.00 74 TYR A C 1
ATOM 598 O O . TYR A 1 74 ? -0.104 0.811 -11.114 1.00 89.00 74 TYR A O 1
ATOM 606 N N . THR A 1 75 ? -2.218 0.167 -10.710 1.00 90.19 75 THR A N 1
ATOM 607 C CA . THR A 1 75 ? -2.008 -0.263 -9.327 1.00 90.19 75 THR A CA 1
ATOM 608 C C . THR A 1 75 ? -1.751 -1.757 -9.283 1.00 90.19 75 THR A C 1
ATOM 610 O O . THR A 1 75 ? -2.556 -2.526 -9.802 1.00 90.19 75 THR A O 1
ATOM 613 N N . VAL A 1 76 ? -0.670 -2.151 -8.620 1.00 90.69 76 VAL A N 1
ATOM 614 C CA . VAL A 1 76 ? -0.319 -3.545 -8.360 1.00 90.69 76 VAL A CA 1
ATOM 615 C C . VAL A 1 76 ? -0.414 -3.812 -6.869 1.00 90.69 76 VAL A C 1
ATOM 617 O O . VAL A 1 76 ? 0.187 -3.106 -6.052 1.00 90.69 76 VAL A O 1
ATOM 620 N N . THR A 1 77 ? -1.174 -4.843 -6.517 1.00 91.62 77 THR A N 1
ATOM 621 C CA . THR A 1 77 ? -1.287 -5.314 -5.138 1.00 91.62 77 THR A CA 1
ATOM 622 C C . THR A 1 77 ? -0.036 -6.077 -4.708 1.00 91.62 77 THR A C 1
ATOM 624 O O . THR A 1 77 ? 0.575 -6.796 -5.497 1.00 91.62 77 THR A O 1
ATOM 627 N N . LYS A 1 78 ? 0.338 -5.948 -3.431 1.00 91.31 78 LYS A N 1
ATOM 628 C CA . LYS A 1 78 ? 1.367 -6.787 -2.788 1.00 91.31 78 LYS A CA 1
ATOM 629 C C . LYS A 1 78 ? 0.772 -8.059 -2.161 1.00 91.31 78 LYS A C 1
ATOM 631 O O . LYS A 1 78 ? 1.460 -8.748 -1.414 1.00 91.31 78 LYS A O 1
ATOM 636 N N . GLY A 1 79 ? -0.510 -8.326 -2.418 1.00 92.06 79 GLY A N 1
ATOM 637 C CA . GLY A 1 79 ? -1.281 -9.416 -1.819 1.00 92.06 79 GLY A CA 1
ATOM 638 C C . GLY A 1 79 ? -2.135 -9.012 -0.620 1.00 92.06 79 GLY A C 1
ATOM 639 O O . GLY A 1 79 ? -2.782 -9.864 -0.016 1.00 92.06 79 GLY A O 1
ATOM 640 N N . TYR A 1 80 ? -2.165 -7.719 -0.295 1.00 94.25 80 TYR A N 1
ATOM 641 C CA . TYR A 1 80 ? -2.915 -7.154 0.819 1.00 94.25 80 TYR A CA 1
ATOM 642 C C . TYR A 1 80 ? -3.798 -6.010 0.328 1.00 94.25 80 TYR A C 1
ATOM 644 O O . TYR A 1 80 ? -3.406 -5.244 -0.555 1.00 94.25 80 TYR A O 1
ATOM 652 N N . ARG A 1 81 ? -4.961 -5.855 0.952 1.00 93.75 81 ARG A N 1
ATOM 653 C CA . ARG A 1 81 ? -5.848 -4.705 0.795 1.00 93.75 81 ARG A CA 1
ATOM 654 C C . ARG A 1 81 ? -6.292 -4.212 2.166 1.00 93.75 81 ARG A C 1
ATOM 656 O O . ARG A 1 81 ? -6.342 -4.974 3.127 1.00 93.75 81 ARG A O 1
ATOM 663 N N . ARG A 1 82 ? -6.602 -2.924 2.265 1.00 94.12 82 ARG A N 1
ATOM 664 C CA . ARG A 1 82 ? -7.087 -2.331 3.518 1.00 94.12 82 ARG A CA 1
ATOM 665 C C . ARG A 1 82 ? -8.462 -2.895 3.859 1.00 94.12 82 ARG A C 1
ATOM 667 O O . ARG A 1 82 ? -9.302 -3.015 2.966 1.00 94.12 82 ARG A O 1
ATOM 674 N N . VAL A 1 83 ? -8.696 -3.184 5.134 1.00 95.06 83 VAL A N 1
ATOM 675 C CA . VAL A 1 83 ? -10.019 -3.599 5.611 1.00 95.06 83 VAL A CA 1
ATOM 676 C C . VAL A 1 83 ? -11.023 -2.462 5.390 1.00 95.06 83 VAL A C 1
ATOM 678 O O . VAL A 1 83 ? -10.731 -1.278 5.594 1.00 95.06 83 VAL A O 1
ATOM 681 N N . ALA A 1 84 ? -12.222 -2.805 4.921 1.00 94.75 84 ALA A N 1
ATOM 682 C CA . ALA A 1 84 ? -13.252 -1.816 4.629 1.00 94.75 84 ALA A CA 1
ATOM 683 C C . ALA A 1 84 ? -13.662 -1.053 5.902 1.00 94.75 84 ALA A C 1
ATOM 685 O O . ALA A 1 84 ? -14.089 -1.643 6.890 1.00 94.75 84 ALA A O 1
ATOM 686 N N . GLY A 1 85 ? -13.563 0.278 5.857 1.00 91.94 85 GLY A N 1
ATOM 687 C CA . GLY A 1 85 ? -13.864 1.157 6.992 1.00 91.94 85 GLY A CA 1
ATOM 688 C C . GLY A 1 85 ? -12.645 1.553 7.828 1.00 91.94 85 GLY A C 1
ATOM 689 O O . GLY A 1 85 ? -12.747 2.503 8.611 1.00 91.94 85 GLY A O 1
ATOM 690 N N . ASP A 1 86 ? -11.484 0.922 7.624 1.00 93.00 86 ASP A N 1
ATOM 691 C CA . ASP A 1 86 ? -10.264 1.338 8.307 1.00 93.00 86 ASP A CA 1
ATOM 692 C C . ASP A 1 86 ? -9.661 2.599 7.695 1.00 93.00 86 ASP A C 1
ATOM 694 O O . ASP A 1 86 ? -9.434 2.729 6.491 1.00 93.00 86 ASP A O 1
ATOM 698 N N . THR A 1 87 ? -9.359 3.558 8.570 1.00 93.12 87 THR A N 1
ATOM 699 C CA . THR A 1 87 ? -8.760 4.843 8.192 1.00 93.12 87 THR A CA 1
ATOM 700 C C . THR A 1 87 ? -7.456 5.103 8.939 1.00 93.12 87 THR A C 1
ATOM 702 O O . THR A 1 87 ? -7.133 6.255 9.230 1.00 93.12 87 THR A O 1
ATOM 705 N N . CYS A 1 88 ? -6.715 4.049 9.287 1.00 94.12 88 CYS A N 1
ATOM 706 C CA . CYS A 1 88 ? -5.364 4.170 9.837 1.00 94.12 88 CYS A CA 1
ATOM 707 C C . CYS A 1 88 ? -4.462 5.020 8.910 1.00 94.12 88 CYS A C 1
ATOM 709 O O . CYS A 1 88 ? -4.745 5.168 7.710 1.00 94.12 88 CYS A O 1
ATOM 711 N N . ARG A 1 89 ? -3.404 5.629 9.456 1.00 93.56 89 ARG A N 1
ATOM 712 C CA . ARG A 1 89 ? -2.469 6.475 8.694 1.00 93.56 89 ARG A CA 1
ATOM 713 C C . ARG A 1 89 ? -1.026 6.186 9.082 1.00 93.56 89 ARG A C 1
ATOM 715 O O . ARG A 1 89 ? -0.695 6.182 10.262 1.00 93.56 89 ARG A O 1
ATOM 722 N N . GLY A 1 90 ? -0.163 6.058 8.077 1.00 92.75 90 GLY A N 1
ATOM 723 C CA . GLY A 1 90 ? 1.254 5.748 8.271 1.00 92.75 90 GLY A CA 1
ATOM 724 C C . GLY A 1 90 ? 1.482 4.288 8.666 1.00 92.75 90 GLY A C 1
ATOM 725 O O . GLY A 1 90 ? 0.558 3.597 9.082 1.00 92.75 90 GLY 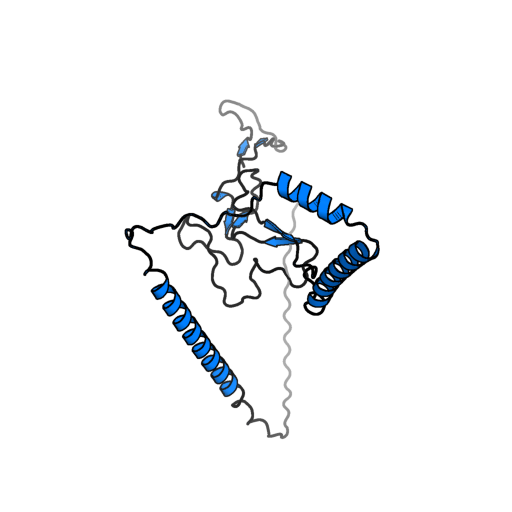A O 1
ATOM 726 N N . GLY A 1 91 ? 2.716 3.806 8.509 1.00 91.94 91 GLY A N 1
ATOM 727 C CA . GLY A 1 91 ? 3.071 2.406 8.782 1.00 91.94 91 GLY A CA 1
ATOM 728 C C . GLY A 1 91 ? 2.570 1.403 7.736 1.00 91.94 91 GLY A C 1
ATOM 729 O O . GLY A 1 91 ? 2.830 0.217 7.877 1.00 91.94 91 GLY A O 1
ATOM 730 N N . SER A 1 92 ? 1.891 1.853 6.678 1.00 93.50 92 SER A N 1
ATOM 731 C CA . SER A 1 92 ? 1.242 1.002 5.677 1.00 93.50 92 SER A CA 1
ATOM 732 C C . SER A 1 92 ? 2.116 0.628 4.472 1.00 93.50 92 SER A C 1
ATOM 734 O O . SER A 1 92 ? 1.704 -0.192 3.656 1.00 93.50 92 SER A O 1
ATOM 736 N N . ASP A 1 93 ? 3.342 1.155 4.369 1.00 92.94 93 ASP A N 1
ATOM 737 C CA . ASP A 1 93 ? 4.219 1.028 3.188 1.00 92.94 93 ASP A CA 1
ATOM 738 C C . ASP A 1 93 ? 4.466 -0.428 2.744 1.00 92.94 93 ASP A C 1
ATOM 740 O O . ASP A 1 93 ? 4.638 -0.722 1.554 1.00 92.94 93 ASP A O 1
ATOM 744 N N . LYS A 1 94 ? 4.468 -1.363 3.702 1.00 91.75 94 LYS A N 1
ATOM 745 C CA . LYS A 1 94 ? 4.674 -2.795 3.452 1.00 91.75 94 LYS A CA 1
ATOM 746 C C . LYS A 1 94 ? 3.488 -3.452 2.737 1.00 91.75 94 LYS A C 1
ATOM 748 O O . LYS A 1 94 ? 3.711 -4.371 1.953 1.00 91.75 94 LYS A O 1
ATOM 753 N N . TRP A 1 95 ? 2.267 -2.984 2.980 1.00 93.81 95 TRP A N 1
ATOM 754 C CA . TRP A 1 95 ? 1.031 -3.637 2.535 1.00 93.81 95 TRP A CA 1
ATOM 755 C C . TRP A 1 95 ? 0.288 -2.845 1.461 1.00 93.81 95 TRP A C 1
ATOM 757 O O . TRP A 1 95 ? -0.378 -3.446 0.624 1.00 93.81 95 TRP A O 1
ATOM 767 N N . ASP A 1 96 ? 0.444 -1.519 1.435 1.00 93.56 96 ASP A N 1
ATOM 768 C CA . ASP A 1 96 ? -0.217 -0.669 0.449 1.00 93.56 96 ASP A CA 1
ATOM 769 C C . ASP A 1 96 ? 0.187 -1.026 -0.995 1.00 93.56 96 ASP A C 1
ATOM 771 O O . ASP A 1 96 ? 1.356 -1.374 -1.260 1.00 93.56 96 ASP A O 1
ATOM 775 N N . PRO A 1 97 ? -0.763 -0.909 -1.946 1.00 92.31 97 PRO A N 1
ATOM 776 C CA . PRO A 1 97 ? -0.516 -1.192 -3.350 1.00 92.31 97 PRO A CA 1
ATOM 777 C C . PRO A 1 97 ? 0.510 -0.220 -3.935 1.00 92.31 97 PRO A C 1
ATOM 779 O O . PRO A 1 97 ? 0.632 0.935 -3.521 1.00 92.31 97 PRO A O 1
ATOM 782 N N . VAL A 1 98 ? 1.247 -0.688 -4.938 1.00 92.00 98 VAL A N 1
ATOM 783 C CA . VAL A 1 98 ? 2.256 0.110 -5.640 1.00 92.00 98 VAL A CA 1
ATOM 784 C C . VAL A 1 98 ? 1.675 0.617 -6.949 1.00 92.00 98 VAL A C 1
ATOM 786 O O . VAL A 1 98 ? 1.063 -0.134 -7.701 1.00 92.00 98 VAL A O 1
ATOM 789 N N . ILE A 1 99 ? 1.893 1.894 -7.246 1.00 90.88 99 ILE A N 1
ATOM 790 C CA . ILE A 1 99 ? 1.522 2.485 -8.531 1.00 90.88 99 ILE A CA 1
ATOM 791 C C . ILE A 1 99 ? 2.724 2.365 -9.468 1.00 90.88 99 ILE A C 1
ATOM 793 O O . ILE A 1 99 ? 3.767 2.975 -9.225 1.00 90.88 99 ILE A O 1
ATOM 797 N N . LEU A 1 100 ? 2.580 1.590 -10.539 1.00 89.62 100 LEU A N 1
ATOM 798 C CA . LEU A 1 100 ? 3.606 1.405 -11.562 1.00 89.62 100 LEU A CA 1
ATOM 799 C C . LEU A 1 100 ? 3.215 2.129 -12.852 1.00 89.62 100 LEU A C 1
ATOM 801 O O . LEU A 1 100 ? 2.030 2.190 -13.191 1.00 89.62 100 LEU A O 1
ATOM 805 N N . PRO A 1 101 ? 4.180 2.693 -13.600 1.00 89.19 101 PRO A N 1
ATOM 806 C CA . PRO A 1 101 ? 3.895 3.208 -14.928 1.00 89.19 101 PRO A CA 1
ATOM 807 C C . PRO A 1 101 ? 3.488 2.049 -15.835 1.00 89.19 101 PRO A C 1
ATOM 809 O O . PRO A 1 101 ? 4.089 0.975 -15.797 1.00 89.19 101 PRO A O 1
ATOM 812 N N . CYS A 1 102 ? 2.485 2.273 -16.678 1.00 87.50 102 CYS A N 1
ATOM 813 C CA . CYS A 1 102 ? 2.134 1.321 -17.719 1.00 87.50 102 CYS A CA 1
ATOM 814 C C . CYS A 1 102 ? 3.373 1.016 -18.568 1.00 87.50 102 CYS A C 1
ATOM 816 O O . CYS A 1 102 ? 4.187 1.928 -18.789 1.00 87.50 102 CYS A O 1
ATOM 818 N N . PRO A 1 103 ? 3.487 -0.205 -19.124 1.00 81.38 103 PRO A N 1
ATOM 819 C CA . PRO A 1 103 ? 4.397 -0.486 -20.224 1.00 81.38 103 PRO A CA 1
ATOM 820 C C . PRO A 1 103 ? 3.897 0.279 -21.453 1.00 81.38 103 PRO A C 1
ATOM 822 O O . PRO A 1 103 ? 3.329 -0.254 -22.398 1.00 81.38 103 PRO A O 1
ATOM 825 N N . SER A 1 104 ? 4.056 1.595 -21.412 1.00 70.81 104 SER A N 1
ATOM 826 C CA . SER A 1 104 ? 3.969 2.436 -22.578 1.00 70.81 104 SER A CA 1
ATOM 827 C C . SER A 1 104 ? 4.977 1.858 -23.567 1.00 70.81 104 SER A C 1
ATOM 829 O O . SER A 1 104 ? 6.076 1.459 -23.177 1.00 70.81 104 SER A O 1
ATOM 831 N N . ALA A 1 105 ? 4.602 1.756 -24.837 1.00 57.97 105 ALA A N 1
ATOM 832 C CA . ALA A 1 105 ? 5.434 1.211 -25.910 1.00 57.97 105 ALA A CA 1
ATOM 833 C C . ALA A 1 105 ? 6.702 2.063 -26.200 1.00 57.97 105 ALA A C 1
ATOM 835 O O . ALA A 1 105 ? 7.154 2.172 -27.335 1.00 57.97 105 ALA A O 1
ATOM 836 N N . PHE A 1 106 ? 7.265 2.707 -25.175 1.00 53.69 106 PHE A N 1
ATOM 837 C CA . PHE A 1 106 ? 8.514 3.451 -25.156 1.00 53.69 106 PHE A CA 1
ATOM 838 C C . PHE A 1 106 ? 9.746 2.551 -25.215 1.00 53.69 106 PHE A C 1
ATOM 840 O O . PHE A 1 106 ? 10.812 3.030 -25.595 1.00 53.69 106 PHE A O 1
ATOM 847 N N . PHE A 1 107 ? 9.612 1.244 -24.979 1.00 56.25 107 PHE A N 1
ATOM 848 C CA . PHE A 1 107 ? 10.546 0.300 -25.583 1.00 56.25 107 PHE A CA 1
ATOM 849 C C . PHE A 1 107 ? 10.144 0.132 -27.034 1.00 56.25 107 PHE A C 1
ATOM 851 O O . PHE A 1 107 ? 9.359 -0.750 -27.368 1.00 56.25 107 PHE A O 1
ATOM 858 N N . THR A 1 108 ? 10.649 1.052 -27.860 1.00 52.50 108 THR A N 1
ATOM 859 C CA . THR A 1 108 ? 10.966 0.846 -29.273 1.00 52.50 108 THR A CA 1
ATOM 860 C C . THR A 1 108 ? 10.330 -0.429 -29.814 1.00 52.50 108 THR A C 1
ATOM 862 O O . THR A 1 108 ? 10.956 -1.488 -29.746 1.00 52.50 108 THR A O 1
ATOM 865 N N . THR A 1 109 ? 9.086 -0.346 -30.303 1.00 55.62 109 THR A N 1
ATOM 866 C CA . THR A 1 109 ? 8.433 -1.423 -31.066 1.00 55.62 109 THR A CA 1
ATOM 867 C C . THR A 1 109 ? 9.521 -2.133 -31.865 1.00 55.62 109 THR A C 1
ATOM 869 O O . THR A 1 109 ? 10.213 -1.447 -32.623 1.00 55.62 109 THR A O 1
ATOM 872 N N . GLY A 1 110 ? 9.761 -3.432 -31.629 1.00 56.06 110 GLY A N 1
ATOM 873 C CA . GLY A 1 110 ? 11.015 -4.143 -31.962 1.00 56.06 110 GLY A CA 1
ATOM 874 C C . GLY A 1 110 ? 11.515 -4.011 -33.411 1.00 56.06 110 GLY A C 1
ATOM 875 O O . GLY A 1 110 ? 12.649 -4.348 -33.728 1.00 56.06 110 GLY A O 1
ATOM 876 N N . ARG A 1 111 ? 10.705 -3.425 -34.293 1.00 59.19 111 ARG A N 1
ATOM 877 C CA . ARG A 1 111 ? 11.025 -3.004 -35.658 1.00 59.19 111 ARG A CA 1
ATOM 878 C C . ARG A 1 111 ? 11.894 -1.736 -35.779 1.00 59.19 111 ARG A C 1
ATOM 880 O O . ARG A 1 111 ? 12.507 -1.529 -36.827 1.00 59.19 111 ARG A O 1
ATOM 887 N N . HIS A 1 112 ? 11.959 -0.884 -34.753 1.00 59.75 112 HIS A N 1
ATOM 888 C CA . HIS A 1 112 ? 12.677 0.400 -34.789 1.00 59.75 112 HIS A CA 1
ATOM 889 C C . HIS A 1 112 ? 13.823 0.513 -33.779 1.00 59.75 112 HIS A C 1
ATOM 891 O O . HIS A 1 112 ? 14.677 1.373 -33.971 1.00 59.75 112 HIS A O 1
ATOM 897 N N . ALA A 1 113 ? 13.913 -0.376 -32.783 1.00 67.69 113 ALA A N 1
ATOM 898 C CA . ALA A 1 113 ? 15.023 -0.411 -31.823 1.00 67.69 113 ALA A CA 1
ATOM 899 C C . ALA A 1 113 ? 16.385 -0.486 -32.534 1.00 67.69 113 ALA A C 1
ATOM 901 O O . ALA A 1 113 ? 17.261 0.347 -32.311 1.00 67.69 113 ALA A O 1
ATOM 902 N N . GLY A 1 114 ? 16.509 -1.405 -33.500 1.00 69.38 114 GLY A N 1
ATOM 903 C CA . GLY A 1 114 ? 17.715 -1.538 -34.317 1.00 69.38 114 GLY A CA 1
ATOM 904 C C . GLY A 1 114 ? 18.024 -0.286 -35.142 1.00 69.38 114 GLY A C 1
ATOM 905 O O . GLY A 1 114 ? 19.182 0.087 -35.273 1.00 69.38 114 GLY A O 1
ATOM 906 N N . LYS A 1 115 ? 17.006 0.427 -35.640 1.00 76.75 115 LYS A N 1
ATOM 907 C CA . LYS A 1 115 ? 17.199 1.668 -36.413 1.00 76.75 115 LYS A CA 1
ATOM 908 C C . LYS A 1 115 ? 17.600 2.849 -35.532 1.00 76.75 115 LYS A C 1
ATOM 910 O O . LYS A 1 115 ? 18.378 3.681 -35.982 1.00 76.75 115 LYS A O 1
ATOM 915 N N . PHE A 1 116 ? 17.113 2.912 -34.294 1.00 81.25 116 PHE A N 1
ATOM 916 C CA . PHE A 1 116 ? 17.545 3.918 -33.324 1.00 81.25 116 PHE A CA 1
ATOM 917 C C . PHE A 1 116 ? 18.980 3.664 -32.863 1.00 81.25 116 PHE A C 1
ATOM 919 O O . PHE A 1 116 ? 19.776 4.595 -32.875 1.00 81.25 116 PHE A O 1
ATOM 926 N N . VAL A 1 117 ? 19.351 2.417 -32.552 1.00 85.38 117 VAL A N 1
ATOM 927 C CA . VAL A 1 117 ? 20.735 2.070 -32.180 1.00 85.38 117 VAL A CA 1
ATOM 928 C C . VAL A 1 117 ? 21.691 2.306 -33.350 1.00 85.38 117 VAL A C 1
ATOM 930 O O . VAL A 1 117 ? 22.711 2.966 -33.176 1.00 85.38 117 VAL A O 1
ATOM 933 N N . LEU A 1 118 ? 21.344 1.861 -34.562 1.00 87.94 118 LEU A N 1
ATOM 934 C CA . LEU A 1 118 ? 22.145 2.131 -35.761 1.00 87.94 118 LEU A CA 1
ATOM 935 C C . LEU A 1 118 ? 22.203 3.624 -36.096 1.00 87.94 118 LEU A C 1
ATOM 937 O O . LEU A 1 118 ? 23.252 4.106 -36.505 1.00 87.94 118 LEU A O 1
ATOM 941 N N . GLY A 1 119 ? 21.116 4.368 -35.886 1.00 89.38 119 GLY A N 1
ATOM 942 C CA . GLY A 1 119 ? 21.084 5.820 -36.050 1.00 89.38 119 GLY A CA 1
ATOM 943 C C . GLY A 1 119 ? 21.999 6.534 -35.055 1.00 89.38 119 GLY A C 1
ATOM 944 O O . GLY A 1 119 ? 22.786 7.383 -35.458 1.00 89.38 119 GLY A O 1
ATOM 945 N N . ILE A 1 120 ? 21.963 6.149 -33.777 1.00 90.06 120 ILE A N 1
ATOM 946 C CA . ILE A 1 120 ? 22.846 6.692 -32.735 1.00 90.06 120 ILE A CA 1
ATOM 947 C C . ILE A 1 120 ? 24.309 6.362 -33.053 1.00 90.06 120 ILE A C 1
ATOM 949 O O . ILE A 1 120 ? 25.149 7.259 -33.040 1.00 90.06 120 ILE A O 1
ATOM 953 N N . LEU A 1 121 ? 24.616 5.112 -33.413 1.00 91.81 121 LEU A N 1
ATOM 954 C CA . LEU A 1 121 ? 25.967 4.709 -33.816 1.00 91.81 121 LEU A CA 1
ATOM 955 C C . LEU A 1 121 ? 26.443 5.469 -35.060 1.00 91.81 121 LEU A C 1
ATOM 957 O O . LEU A 1 121 ? 27.581 5.930 -35.100 1.00 91.81 121 LEU A O 1
ATOM 961 N N . PHE A 1 122 ? 25.571 5.665 -36.048 1.00 92.94 122 PHE A N 1
ATOM 962 C CA . PHE A 1 122 ? 25.883 6.433 -37.249 1.00 92.94 122 PHE A CA 1
ATOM 963 C C . PHE A 1 122 ? 26.165 7.905 -36.930 1.00 92.94 122 PHE A C 1
ATOM 965 O O . PHE A 1 122 ? 27.147 8.453 -37.425 1.00 92.94 122 PHE A O 1
ATOM 972 N N . LEU A 1 123 ? 25.375 8.538 -36.056 1.00 92.31 123 LEU A N 1
ATOM 973 C CA . LEU A 1 123 ? 25.634 9.910 -35.610 1.00 92.31 123 LEU A CA 1
ATOM 974 C C . LEU A 1 123 ? 26.961 10.028 -34.857 1.00 92.31 123 LEU A C 1
ATOM 976 O O . LEU A 1 123 ? 27.695 10.993 -35.071 1.00 92.31 123 LEU A O 1
ATOM 980 N N . ILE A 1 124 ? 27.307 9.035 -34.035 1.00 92.56 124 ILE A N 1
ATOM 981 C CA . ILE A 1 124 ? 28.601 8.987 -33.347 1.00 92.56 124 ILE A CA 1
ATOM 982 C C . ILE A 1 124 ? 29.736 8.903 -34.376 1.00 92.56 124 ILE A C 1
ATOM 984 O O . ILE A 1 124 ? 30.646 9.730 -34.340 1.00 92.56 124 ILE A O 1
ATOM 988 N N . VAL A 1 125 ? 29.665 7.985 -35.343 1.00 92.75 125 VAL A N 1
ATOM 989 C CA . VAL A 1 125 ? 30.698 7.822 -36.383 1.00 92.75 125 VAL A CA 1
ATOM 990 C C . VAL A 1 125 ? 30.828 9.067 -37.262 1.00 92.75 125 VAL A C 1
ATOM 992 O O . VAL A 1 125 ? 31.945 9.509 -37.524 1.00 92.75 125 VAL A O 1
ATOM 995 N N . VAL A 1 126 ? 29.716 9.682 -37.674 1.00 92.19 126 VAL A N 1
ATOM 996 C CA . VAL A 1 126 ? 29.735 10.935 -38.447 1.00 92.19 126 VAL A CA 1
ATOM 997 C C . VAL A 1 126 ? 30.325 12.071 -37.619 1.00 92.19 126 VAL A C 1
ATOM 999 O O . VAL A 1 126 ? 31.137 12.831 -38.140 1.00 92.19 126 VAL A O 1
ATOM 1002 N N . SER A 1 127 ? 29.993 12.170 -36.329 1.00 85.81 127 SER A N 1
ATOM 1003 C CA . SER A 1 127 ? 30.576 13.194 -35.456 1.00 85.81 127 SER A CA 1
ATOM 1004 C C . SER A 1 127 ? 32.093 13.024 -35.322 1.00 85.81 127 SER A C 1
ATOM 1006 O O . SER A 1 127 ? 32.826 13.999 -35.473 1.00 85.81 127 SER A O 1
ATOM 1008 N N . LEU A 1 128 ? 32.582 11.789 -35.165 1.00 86.75 128 LEU A N 1
ATOM 1009 C CA . LEU A 1 128 ? 34.014 11.482 -35.140 1.00 86.75 128 LEU A CA 1
ATOM 1010 C C . LEU A 1 128 ? 34.678 11.777 -36.495 1.00 86.75 128 LEU A C 1
ATOM 1012 O O . LEU A 1 128 ? 35.746 12.387 -36.534 1.00 86.75 128 LEU A O 1
ATOM 1016 N N . GLY A 1 129 ? 34.021 11.439 -37.606 1.00 86.69 129 GLY A N 1
ATOM 1017 C CA . GLY A 1 129 ? 34.480 11.762 -38.957 1.00 86.69 129 GLY A CA 1
ATOM 1018 C C . GLY A 1 129 ? 34.612 13.270 -39.189 1.00 86.69 129 GLY A C 1
ATOM 1019 O O . GLY A 1 129 ? 35.656 13.731 -39.647 1.00 86.69 129 GLY A O 1
ATOM 1020 N N . VAL A 1 130 ? 33.611 14.060 -38.787 1.00 85.69 130 VAL A N 1
ATOM 1021 C CA . VAL A 1 130 ? 33.639 15.531 -38.875 1.00 85.69 130 VAL A CA 1
ATOM 1022 C C . VAL A 1 130 ? 34.747 16.119 -38.000 1.00 85.69 130 VAL A C 1
ATOM 1024 O O . VAL A 1 130 ? 35.457 17.016 -38.451 1.00 85.69 130 VAL A O 1
ATOM 1027 N N . ILE A 1 131 ? 34.951 15.592 -36.787 1.00 78.94 131 ILE A N 1
ATOM 1028 C CA . ILE A 1 131 ? 36.043 16.019 -35.895 1.00 78.94 131 ILE A CA 1
ATOM 1029 C C . ILE A 1 131 ? 37.412 15.773 -36.550 1.00 78.94 131 ILE A C 1
ATOM 1031 O O . ILE A 1 131 ? 38.268 16.657 -36.524 1.00 78.94 131 ILE A O 1
ATOM 1035 N N . THR A 1 132 ? 37.611 14.614 -37.187 1.00 75.81 132 THR A N 1
ATOM 1036 C CA . THR A 1 132 ? 38.875 14.298 -37.879 1.00 75.81 132 THR A CA 1
ATOM 1037 C C . THR A 1 132 ? 39.085 15.111 -39.161 1.00 75.81 132 THR A C 1
ATOM 1039 O O . THR A 1 132 ? 40.192 15.587 -39.402 1.00 75.81 132 THR A O 1
ATOM 1042 N N . ALA A 1 133 ? 38.031 15.343 -39.951 1.00 73.75 133 ALA A N 1
ATOM 1043 C CA . ALA A 1 133 ? 38.099 16.101 -41.202 1.00 73.75 133 ALA A CA 1
ATOM 1044 C C . ALA A 1 133 ? 38.275 17.613 -40.980 1.00 73.75 133 ALA A C 1
ATOM 1046 O O . ALA A 1 133 ? 38.941 18.280 -41.769 1.00 73.75 133 ALA A O 1
ATOM 1047 N N . ALA A 1 134 ? 37.724 18.158 -39.890 1.00 70.44 134 ALA A N 1
ATOM 1048 C CA . ALA A 1 134 ? 37.909 19.557 -39.506 1.00 70.44 134 ALA A CA 1
ATOM 1049 C C . ALA A 1 134 ? 39.280 19.838 -38.856 1.00 70.44 134 ALA A C 1
ATOM 1051 O O . ALA A 1 134 ? 39.550 20.982 -38.489 1.00 70.44 134 ALA A O 1
ATOM 1052 N N . GLY A 1 135 ? 40.138 18.821 -38.682 1.00 63.34 135 GLY A N 1
ATOM 1053 C CA . GLY A 1 135 ? 41.513 18.975 -38.192 1.00 63.34 135 GLY A CA 1
ATOM 1054 C C . GLY A 1 135 ? 41.641 19.449 -36.740 1.00 63.34 135 GLY A C 1
ATOM 1055 O O . GLY A 1 135 ? 42.748 19.729 -36.286 1.00 63.34 135 GLY A O 1
ATOM 1056 N N . LYS A 1 136 ? 40.538 19.526 -35.984 1.00 62.22 136 LYS A N 1
ATOM 1057 C CA . LYS A 1 136 ? 40.551 19.902 -34.563 1.00 62.22 136 LYS A CA 1
ATOM 1058 C C . LYS A 1 136 ? 40.851 18.673 -33.710 1.00 62.22 136 LYS A C 1
ATOM 1060 O O . LYS A 1 136 ? 39.983 18.109 -33.046 1.00 62.22 136 LYS A O 1
ATOM 1065 N N . VAL A 1 137 ? 42.120 18.273 -33.729 1.00 62.94 137 VAL A N 1
ATOM 1066 C CA . VAL A 1 137 ? 42.711 17.263 -32.831 1.00 62.94 137 VAL A CA 1
ATOM 1067 C C . VAL A 1 137 ? 42.658 17.666 -31.345 1.00 62.94 137 VAL A C 1
ATOM 1069 O O . VAL A 1 137 ? 42.872 16.824 -30.472 1.00 62.94 137 VAL A O 1
ATOM 1072 N N . ASP A 1 138 ? 42.260 18.908 -31.051 1.00 62.41 138 ASP A N 1
ATOM 1073 C CA . ASP A 1 138 ? 42.064 19.459 -29.704 1.00 62.41 138 ASP A CA 1
ATOM 1074 C C . ASP A 1 138 ? 41.103 18.625 -28.837 1.00 62.41 138 ASP A C 1
ATOM 1076 O O . ASP A 1 138 ? 41.256 18.554 -27.615 1.00 62.41 138 ASP A O 1
ATOM 1080 N N . PHE A 1 139 ? 40.110 17.961 -29.442 1.00 62.81 139 PHE A N 1
ATOM 1081 C CA . PHE A 1 139 ? 39.154 17.133 -28.700 1.00 62.81 139 PHE A CA 1
ATOM 1082 C C . PHE A 1 139 ? 39.806 15.876 -28.111 1.00 62.81 139 PHE A C 1
ATOM 1084 O O . PHE A 1 139 ? 39.561 15.550 -26.953 1.00 62.81 139 PHE A O 1
ATOM 1091 N N . VAL A 1 140 ? 40.680 15.198 -28.863 1.00 63.66 140 VAL A N 1
ATOM 1092 C CA . VAL A 1 140 ? 41.370 13.975 -28.406 1.00 63.66 140 VAL A CA 1
ATOM 1093 C C . VAL A 1 140 ? 42.374 14.301 -27.301 1.00 63.66 140 VAL A C 1
ATOM 1095 O O . VAL A 1 140 ? 42.515 13.545 -26.337 1.00 63.66 140 VAL A O 1
ATOM 1098 N N . GLU A 1 141 ? 43.050 15.446 -27.399 1.00 65.56 141 GLU A N 1
ATOM 1099 C CA . GLU A 1 141 ? 43.951 15.923 -26.349 1.00 65.56 141 GLU A CA 1
ATOM 1100 C C . GLU A 1 141 ? 43.200 16.320 -25.075 1.00 65.56 141 GLU A C 1
ATOM 1102 O O . GLU A 1 141 ? 43.644 15.985 -23.973 1.00 65.56 141 GLU A O 1
ATOM 1107 N N . ASN A 1 142 ? 42.037 16.965 -25.205 1.00 65.81 142 ASN A N 1
ATOM 1108 C CA . ASN A 1 142 ? 41.172 17.272 -24.068 1.00 65.81 142 ASN A CA 1
ATOM 1109 C C . ASN A 1 142 ? 40.557 16.009 -23.452 1.00 65.81 142 ASN A C 1
ATOM 1111 O O . ASN A 1 142 ? 40.516 15.902 -22.228 1.00 65.81 142 ASN A O 1
ATOM 1115 N N . LEU A 1 143 ? 40.191 15.004 -24.251 1.00 69.19 143 LEU A N 1
ATOM 1116 C CA . LEU A 1 143 ? 39.714 13.720 -23.732 1.00 69.19 143 LEU A CA 1
ATOM 1117 C C . LEU A 1 143 ? 40.819 12.968 -22.979 1.00 69.19 143 LEU A C 1
ATOM 1119 O O . LEU A 1 143 ? 40.563 12.433 -21.906 1.00 69.19 143 LEU A O 1
ATOM 1123 N N . LYS A 1 144 ? 42.063 12.980 -23.486 1.00 69.06 144 LYS A N 1
ATOM 1124 C CA . LYS A 1 144 ? 43.240 12.437 -22.778 1.00 69.06 144 LYS A CA 1
ATOM 1125 C C . LYS A 1 144 ? 43.500 13.154 -21.452 1.00 69.06 144 LYS A C 1
ATOM 1127 O O . LYS A 1 144 ? 43.936 12.512 -20.499 1.00 69.06 144 LYS A O 1
ATOM 1132 N N . LYS A 1 145 ? 43.257 14.467 -21.375 1.00 72.75 145 LYS A N 1
ATOM 1133 C CA . LYS A 1 145 ? 43.347 15.229 -20.116 1.00 72.75 145 LYS A CA 1
ATOM 1134 C C . LYS A 1 145 ? 42.241 14.818 -19.140 1.00 72.75 145 LYS A C 1
ATOM 1136 O O . LYS A 1 145 ? 42.552 14.553 -17.984 1.00 72.75 145 LYS A O 1
ATOM 1141 N N . VAL A 1 146 ? 41.004 14.672 -19.619 1.00 76.06 146 VAL A N 1
ATOM 1142 C CA . VAL A 1 146 ? 39.854 14.216 -18.816 1.00 76.06 146 VAL A CA 1
ATOM 1143 C C . VAL A 1 146 ? 40.058 12.788 -18.296 1.00 76.06 146 VAL A C 1
ATOM 1145 O O . VAL A 1 146 ? 39.903 12.544 -17.102 1.00 76.06 146 VAL A O 1
ATOM 1148 N N . TRP A 1 147 ? 40.496 11.860 -19.151 1.00 65.81 147 TRP A N 1
ATOM 1149 C CA . TRP A 1 147 ? 40.807 10.474 -18.776 1.00 65.81 147 TRP A CA 1
ATOM 1150 C C . TRP A 1 147 ? 41.913 10.378 -17.719 1.00 65.81 147 TRP A C 1
ATOM 1152 O O . TRP A 1 147 ? 41.795 9.600 -16.776 1.00 65.81 147 TRP A O 1
ATOM 1162 N N . ARG A 1 148 ? 42.959 11.209 -17.824 1.00 66.56 148 ARG A N 1
ATOM 1163 C CA . ARG A 1 148 ? 44.021 11.282 -16.807 1.00 66.56 148 ARG A CA 1
ATOM 1164 C C . ARG A 1 148 ? 43.542 11.897 -15.492 1.00 66.56 148 ARG A C 1
ATOM 1166 O O . ARG A 1 148 ? 43.986 11.453 -14.441 1.00 66.56 148 ARG A O 1
ATOM 1173 N N . SER A 1 149 ? 42.631 12.875 -15.528 1.00 66.44 149 SER A N 1
ATOM 1174 C CA . SER A 1 149 ? 42.021 13.432 -14.308 1.00 66.44 149 SER A CA 1
ATOM 1175 C C . SER A 1 149 ? 40.996 12.501 -13.649 1.00 66.44 149 SER A C 1
ATOM 1177 O O . SER A 1 149 ? 40.722 12.655 -12.465 1.00 66.44 149 SER A O 1
ATOM 1179 N N . ALA A 1 150 ? 40.458 11.528 -14.392 1.00 67.38 150 ALA A N 1
ATOM 1180 C CA . ALA A 1 150 ? 39.488 10.541 -13.913 1.00 67.38 150 ALA A CA 1
ATOM 1181 C C . ALA A 1 150 ? 40.130 9.260 -13.333 1.00 67.38 150 ALA A C 1
ATOM 1183 O O . ALA A 1 150 ? 39.408 8.335 -12.975 1.00 67.38 150 ALA A O 1
ATOM 1184 N N . GLY A 1 151 ? 41.465 9.191 -13.227 1.00 58.59 151 GLY A N 1
ATOM 1185 C CA . GLY A 1 151 ? 42.161 8.159 -12.444 1.00 58.59 151 GLY A CA 1
ATOM 1186 C C . GLY A 1 151 ? 42.401 6.804 -13.125 1.00 58.59 151 GLY A C 1
ATOM 1187 O O . GLY A 1 151 ? 42.872 5.885 -12.465 1.00 58.59 151 GLY A O 1
ATOM 1188 N N . TYR A 1 152 ? 42.144 6.657 -14.429 1.00 56.25 152 TYR A N 1
ATOM 1189 C CA . TYR A 1 152 ? 42.453 5.416 -15.152 1.00 56.25 152 TYR A CA 1
ATOM 1190 C C . TYR A 1 152 ? 43.918 5.403 -15.614 1.00 56.25 152 TYR A C 1
ATOM 1192 O O . TYR A 1 152 ? 44.259 5.939 -16.673 1.00 56.25 152 TYR A O 1
ATOM 1200 N N . THR A 1 153 ? 44.808 4.799 -14.824 1.00 62.16 153 THR A N 1
ATOM 1201 C CA . THR A 1 153 ? 46.175 4.476 -15.262 1.00 62.16 153 THR A CA 1
ATOM 1202 C C . THR A 1 153 ? 46.198 3.126 -15.981 1.00 62.16 153 THR A C 1
ATOM 1204 O O . THR A 1 153 ? 45.595 2.180 -15.477 1.00 62.16 153 THR A O 1
ATOM 1207 N N . PRO A 1 154 ? 46.891 2.996 -17.128 1.00 60.00 154 PRO A N 1
ATOM 1208 C CA . PRO A 1 154 ? 47.067 1.700 -17.771 1.00 60.00 154 PRO A CA 1
ATOM 1209 C C . PRO A 1 154 ? 47.846 0.772 -16.831 1.00 60.00 154 PRO A C 1
ATOM 1211 O O . PRO A 1 154 ? 48.881 1.167 -16.292 1.00 60.00 154 PRO A O 1
ATOM 1214 N N . LEU A 1 155 ? 47.320 -0.434 -16.619 1.00 53.94 155 LEU A N 1
ATOM 1215 C CA . LEU A 1 155 ? 47.953 -1.467 -15.803 1.00 53.94 155 LEU A CA 1
ATOM 1216 C C . LEU A 1 155 ? 49.339 -1.792 -16.378 1.00 53.94 155 LEU A C 1
ATOM 1218 O O . LEU A 1 155 ? 49.467 -2.112 -17.560 1.00 53.94 155 LEU A O 1
ATOM 1222 N N . LYS A 1 156 ? 50.370 -1.669 -15.538 1.00 53.25 156 LYS A N 1
ATOM 1223 C CA . LYS A 1 156 ? 51.719 -2.167 -15.817 1.00 53.25 156 LYS A CA 1
ATOM 1224 C C . LYS A 1 156 ? 51.692 -3.688 -15.715 1.00 53.25 156 LYS A C 1
ATOM 1226 O O . LYS A 1 156 ? 51.284 -4.225 -14.690 1.00 53.25 156 LYS A O 1
ATOM 1231 N N . THR A 1 157 ? 52.060 -4.364 -16.793 1.00 55.94 157 THR A N 1
ATOM 1232 C CA . THR A 1 157 ? 52.196 -5.819 -16.848 1.00 55.94 157 THR A CA 1
ATOM 1233 C C . THR A 1 157 ? 53.634 -6.187 -16.515 1.00 55.94 157 THR A C 1
ATOM 1235 O O . THR A 1 157 ? 54.433 -6.445 -17.415 1.00 55.94 157 THR A O 1
ATOM 1238 N N . ASP A 1 158 ? 53.978 -6.159 -15.235 1.00 54.38 158 ASP A N 1
ATOM 1239 C CA . ASP A 1 158 ? 55.292 -6.585 -14.767 1.00 54.38 158 ASP A CA 1
ATOM 1240 C C . ASP A 1 158 ? 55.242 -6.924 -13.271 1.00 54.38 158 ASP A C 1
ATOM 1242 O O . ASP A 1 158 ? 55.932 -6.320 -12.464 1.00 54.38 158 ASP A O 1
ATOM 1246 N N . GLU A 1 159 ? 54.413 -7.913 -12.922 1.00 48.66 159 GLU A N 1
ATOM 1247 C CA . GLU A 1 159 ? 54.610 -8.778 -11.754 1.00 48.66 159 GLU A CA 1
ATOM 1248 C C . GLU A 1 159 ? 54.059 -10.175 -12.084 1.00 48.66 159 GLU A C 1
ATOM 1250 O O . GLU A 1 159 ? 52.889 -10.351 -12.428 1.00 48.66 159 GLU A O 1
ATOM 1255 N N . GLU A 1 160 ? 54.949 -11.163 -12.064 1.00 53.53 160 GLU A N 1
ATOM 1256 C CA . GLU A 1 160 ? 54.638 -12.584 -12.177 1.00 53.53 160 GLU A CA 1
ATOM 1257 C C . GLU A 1 160 ? 53.935 -13.001 -10.881 1.00 53.53 160 GLU A C 1
ATOM 1259 O O . GLU A 1 160 ? 54.565 -13.170 -9.840 1.00 53.53 160 GLU A O 1
ATOM 1264 N N . PHE A 1 161 ? 52.604 -13.061 -10.923 1.00 43.78 161 PHE A N 1
ATOM 1265 C CA . PHE A 1 161 ? 51.784 -13.459 -9.785 1.00 43.78 161 PHE A CA 1
ATOM 1266 C C . PHE A 1 161 ? 51.813 -14.988 -9.679 1.00 43.78 161 PHE A C 1
ATOM 1268 O O . PHE A 1 161 ? 51.102 -15.689 -10.399 1.00 43.78 161 PHE A O 1
ATOM 1275 N N . VAL A 1 162 ? 52.695 -15.499 -8.820 1.00 43.72 162 VAL A N 1
ATOM 1276 C CA . VAL A 1 162 ? 52.671 -16.890 -8.359 1.00 43.72 162 VAL A CA 1
ATOM 1277 C C . VAL A 1 162 ? 51.420 -17.050 -7.496 1.00 43.72 162 VAL A C 1
ATOM 1279 O O . VAL A 1 162 ? 51.288 -16.382 -6.475 1.00 43.72 162 VAL A O 1
ATOM 1282 N N . PHE A 1 163 ? 50.483 -17.886 -7.940 1.00 38.84 163 PHE A N 1
ATOM 1283 C CA . PHE A 1 163 ? 49.361 -18.328 -7.118 1.00 38.84 163 PHE A CA 1
ATOM 1284 C C . PHE A 1 163 ? 49.866 -19.443 -6.201 1.00 38.84 163 PHE A C 1
ATOM 1286 O O . PHE A 1 163 ? 50.313 -20.479 -6.689 1.00 38.84 163 PHE A O 1
ATOM 1293 N N . ASP A 1 164 ? 49.830 -19.207 -4.892 1.00 39.19 164 ASP A N 1
ATOM 1294 C CA . ASP A 1 164 ? 49.875 -20.280 -3.904 1.00 39.19 164 ASP A CA 1
ATOM 1295 C C . ASP A 1 164 ? 48.557 -21.070 -4.007 1.00 39.19 164 ASP A C 1
ATOM 1297 O O . ASP A 1 164 ? 47.467 -20.501 -3.912 1.00 39.19 164 ASP A O 1
ATOM 1301 N N . ASP A 1 165 ? 48.675 -22.371 -4.277 1.00 52.69 165 ASP A N 1
ATOM 1302 C CA . ASP A 1 165 ? 47.573 -23.333 -4.314 1.00 52.69 165 ASP A CA 1
ATOM 1303 C C . ASP A 1 165 ? 47.096 -23.627 -2.883 1.00 52.69 165 ASP A C 1
ATOM 1305 O O . ASP A 1 165 ? 47.562 -24.575 -2.258 1.00 52.69 165 ASP A O 1
ATOM 1309 N N . GLU A 1 166 ? 46.168 -22.834 -2.359 1.00 60.28 166 GLU A N 1
ATOM 1310 C CA . GLU A 1 166 ? 45.336 -23.214 -1.212 1.00 60.28 166 GLU A CA 1
ATOM 1311 C C . GLU A 1 166 ? 44.050 -22.380 -1.258 1.00 60.28 166 GLU A C 1
ATOM 1313 O O . GLU A 1 166 ? 44.066 -21.192 -0.955 1.00 60.28 166 GLU A O 1
ATOM 1318 N N . ASP A 1 167 ? 42.971 -22.977 -1.776 1.00 43.75 167 ASP A N 1
ATOM 1319 C CA . ASP A 1 167 ? 41.642 -22.992 -1.146 1.00 43.75 167 ASP A CA 1
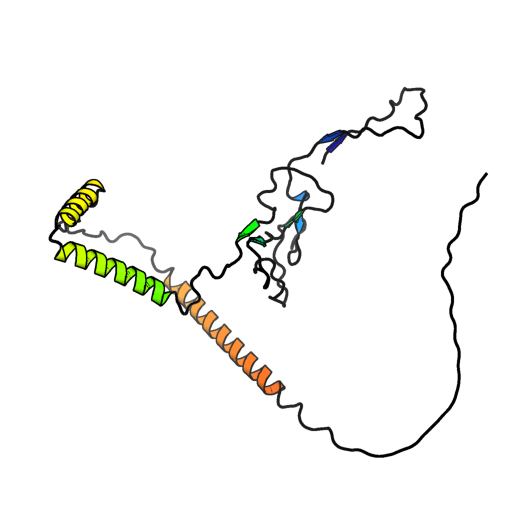ATOM 1320 C C . ASP A 1 167 ? 40.631 -23.712 -2.065 1.00 43.75 167 ASP A C 1
ATOM 1322 O O . ASP A 1 167 ? 40.315 -23.287 -3.181 1.00 43.75 167 ASP A O 1
ATOM 1326 N N . ASP A 1 168 ? 40.163 -24.856 -1.563 1.00 54.34 168 ASP A N 1
ATOM 1327 C CA . ASP A 1 168 ? 38.985 -25.600 -2.000 1.00 54.34 168 ASP A CA 1
ATOM 1328 C C . ASP A 1 168 ? 37.740 -24.688 -2.041 1.00 54.34 168 ASP A C 1
ATOM 1330 O O . ASP A 1 168 ? 37.571 -23.871 -1.145 1.00 54.34 168 ASP A O 1
ATOM 1334 N N . ASP A 1 169 ? 36.887 -24.843 -3.071 1.00 50.22 169 ASP A N 1
ATOM 1335 C CA . ASP A 1 169 ? 35.419 -24.585 -3.082 1.00 50.22 169 ASP A CA 1
ATOM 1336 C C . ASP A 1 169 ? 34.861 -24.107 -4.448 1.00 50.22 169 ASP A C 1
ATOM 1338 O O . ASP A 1 169 ? 34.060 -23.175 -4.544 1.00 50.22 169 ASP A O 1
ATOM 1342 N N . LEU A 1 170 ? 35.200 -24.781 -5.555 1.00 51.25 170 LEU A N 1
ATOM 1343 C CA . LEU A 1 170 ? 34.480 -24.622 -6.831 1.00 51.25 170 LEU A CA 1
ATOM 1344 C C . LEU A 1 170 ? 34.081 -25.972 -7.428 1.00 51.25 170 LEU A C 1
ATOM 1346 O O . LEU A 1 170 ? 34.501 -26.336 -8.522 1.00 51.25 170 LEU A O 1
ATOM 1350 N N . ASN A 1 171 ? 33.227 -26.713 -6.721 1.00 50.22 171 ASN A N 1
ATOM 1351 C CA . ASN A 1 171 ? 32.496 -27.825 -7.341 1.00 50.22 171 ASN A CA 1
ATOM 1352 C C . ASN A 1 171 ? 30.980 -27.812 -7.083 1.00 50.22 171 ASN A C 1
ATOM 1354 O O . ASN A 1 171 ? 30.286 -28.752 -7.446 1.00 50.22 171 ASN A O 1
ATOM 1358 N N . GLN A 1 172 ? 30.430 -26.739 -6.503 1.00 50.47 172 GLN A N 1
ATOM 1359 C CA . GLN A 1 172 ? 28.994 -26.679 -6.194 1.00 50.47 172 GLN A CA 1
ATOM 1360 C C . GLN A 1 172 ? 28.143 -26.007 -7.286 1.00 50.47 172 GLN A C 1
ATOM 1362 O O . GLN A 1 172 ? 26.920 -26.108 -7.273 1.00 50.47 172 GLN A O 1
ATOM 1367 N N . SER A 1 173 ? 28.769 -25.351 -8.266 1.00 55.53 173 SER A N 1
ATOM 1368 C CA . SER A 1 173 ? 28.066 -24.683 -9.369 1.00 55.53 173 SER A CA 1
ATOM 1369 C C . SER A 1 173 ? 27.798 -25.587 -10.576 1.00 55.53 173 SER A C 1
ATOM 1371 O O . SER A 1 173 ? 26.922 -25.265 -11.372 1.00 55.53 173 SER A O 1
ATOM 1373 N N . ALA A 1 174 ? 28.503 -26.714 -10.719 1.00 54.59 174 ALA A N 1
ATOM 1374 C CA . ALA A 1 174 ? 28.338 -27.616 -11.862 1.00 54.59 174 ALA A CA 1
ATOM 1375 C C . ALA A 1 174 ? 27.123 -28.553 -11.720 1.00 54.59 174 ALA A C 1
ATOM 1377 O O . ALA A 1 174 ? 26.461 -28.855 -12.709 1.00 54.59 174 ALA A O 1
ATOM 1378 N N . GLU A 1 175 ? 26.782 -28.970 -10.498 1.00 54.47 175 GLU A N 1
ATOM 1379 C CA . GLU A 1 175 ? 25.667 -29.900 -10.247 1.00 54.47 175 GLU A CA 1
ATOM 1380 C C . GLU A 1 175 ? 24.294 -29.220 -10.410 1.00 54.47 175 GLU A C 1
ATOM 1382 O O . GLU A 1 175 ? 23.349 -29.815 -10.921 1.00 54.47 175 GLU A O 1
ATOM 1387 N N . LEU A 1 176 ? 24.212 -27.923 -10.095 1.00 51.38 176 LEU A N 1
ATOM 1388 C CA . LEU A 1 176 ? 22.978 -27.135 -10.172 1.00 51.38 176 LEU A CA 1
ATOM 1389 C C . LEU A 1 176 ? 22.575 -26.807 -11.623 1.00 51.38 176 LEU A C 1
ATOM 1391 O O . LEU A 1 176 ? 21.394 -26.673 -11.924 1.00 51.38 176 LEU A O 1
ATOM 1395 N N . VAL A 1 177 ? 23.537 -26.714 -12.545 1.00 57.75 177 VAL A N 1
ATOM 1396 C CA . VAL A 1 177 ? 23.251 -26.431 -13.965 1.00 57.75 177 VAL A CA 1
ATOM 1397 C C . VAL A 1 177 ? 22.642 -27.653 -14.661 1.00 57.75 177 VAL A C 1
ATOM 1399 O O . VAL A 1 177 ? 21.723 -27.497 -15.461 1.00 57.75 177 VAL A O 1
ATOM 1402 N N . HIS A 1 178 ? 23.068 -28.869 -14.302 1.00 55.28 178 HIS A N 1
ATOM 1403 C CA . HIS A 1 178 ? 22.519 -30.094 -14.887 1.00 55.28 178 HIS A CA 1
ATOM 1404 C C . HIS A 1 178 ? 21.075 -30.388 -14.438 1.00 55.28 178 HIS A C 1
ATOM 1406 O O . HIS A 1 178 ? 20.270 -30.824 -15.259 1.00 55.28 178 HIS A O 1
ATOM 1412 N N . GLU A 1 179 ? 20.698 -30.067 -13.194 1.00 58.31 179 GLU A N 1
ATOM 1413 C CA . GLU A 1 179 ? 19.311 -30.236 -12.722 1.00 58.31 179 GLU A CA 1
ATOM 1414 C C . GLU A 1 179 ? 18.327 -29.280 -13.426 1.00 58.31 179 GLU A C 1
ATOM 1416 O O . GLU A 1 179 ? 17.199 -29.657 -13.751 1.00 58.31 179 GLU A O 1
ATOM 1421 N N . PHE A 1 180 ? 18.755 -28.050 -13.734 1.00 54.50 180 PHE A N 1
ATOM 1422 C CA . PHE A 1 180 ? 17.921 -27.090 -14.465 1.00 54.50 180 PHE A CA 1
ATOM 1423 C C . PHE A 1 180 ? 17.684 -27.491 -15.930 1.00 54.50 180 PHE A C 1
ATOM 1425 O O . PHE A 1 180 ? 16.573 -27.292 -16.436 1.00 54.50 180 PHE A O 1
ATOM 1432 N N . ASP A 1 181 ? 18.678 -28.082 -16.598 1.00 63.03 181 ASP A N 1
ATOM 1433 C CA . ASP A 1 181 ? 18.552 -28.531 -17.991 1.00 63.03 181 ASP A CA 1
ATOM 1434 C C . ASP A 1 181 ? 17.624 -29.755 -18.125 1.00 63.03 181 ASP A C 1
ATOM 1436 O O . ASP A 1 181 ? 16.793 -29.808 -19.042 1.00 63.03 181 ASP A O 1
ATOM 1440 N N . ASP A 1 182 ? 17.674 -30.694 -17.174 1.00 60.03 182 ASP A N 1
ATOM 1441 C CA . ASP A 1 182 ? 16.799 -31.876 -17.162 1.00 60.03 182 ASP A CA 1
ATOM 1442 C C . ASP A 1 182 ? 15.329 -31.507 -16.881 1.00 60.03 182 ASP A C 1
ATOM 1444 O O . ASP A 1 182 ? 14.408 -32.024 -17.530 1.00 60.03 182 ASP A O 1
ATOM 1448 N N . LEU A 1 183 ? 15.086 -30.537 -15.990 1.00 63.12 183 LEU A N 1
ATOM 1449 C CA . LEU A 1 183 ? 13.739 -30.013 -15.733 1.00 63.12 183 LEU A CA 1
ATOM 1450 C C . LEU A 1 183 ? 13.173 -29.257 -16.945 1.00 63.12 183 LEU A C 1
ATOM 1452 O O . LEU A 1 183 ? 11.980 -29.387 -17.252 1.00 63.12 183 LEU A O 1
ATOM 1456 N N . ALA A 1 184 ? 14.005 -28.499 -17.664 1.00 63.81 184 ALA A N 1
ATOM 1457 C CA . ALA A 1 184 ? 13.593 -27.811 -18.887 1.00 63.81 184 ALA A CA 1
ATOM 1458 C C . ALA A 1 184 ? 13.203 -28.809 -19.996 1.00 63.81 184 ALA A C 1
ATOM 1460 O O . ALA A 1 184 ? 12.152 -28.651 -20.633 1.00 63.81 184 ALA A O 1
ATOM 1461 N N . ALA A 1 185 ? 13.983 -29.881 -20.173 1.00 64.56 185 ALA A N 1
ATOM 1462 C CA . ALA A 1 185 ? 13.697 -30.940 -21.141 1.00 64.56 185 ALA A CA 1
ATOM 1463 C C . ALA A 1 185 ? 12.407 -31.715 -20.805 1.00 64.56 185 ALA A C 1
ATOM 1465 O O . ALA A 1 185 ? 11.594 -32.013 -21.695 1.00 64.56 185 ALA A O 1
ATOM 1466 N N . GLU A 1 186 ? 12.152 -31.997 -19.523 1.00 69.62 186 GLU A N 1
ATOM 1467 C CA . GLU A 1 186 ? 10.924 -32.673 -19.104 1.00 69.62 186 GLU A CA 1
ATOM 1468 C C . GLU A 1 186 ? 9.679 -31.799 -19.342 1.00 69.62 186 GLU A C 1
ATOM 1470 O O . GLU A 1 186 ? 8.654 -32.300 -19.834 1.00 69.62 186 GLU A O 1
ATOM 1475 N N . GLN A 1 187 ? 9.759 -30.491 -19.074 1.00 64.94 187 GLN A N 1
ATOM 1476 C CA . GLN A 1 187 ? 8.650 -29.564 -19.326 1.00 64.94 187 GLN A CA 1
ATOM 1477 C C . GLN A 1 187 ? 8.315 -29.431 -20.815 1.00 64.94 187 GLN A C 1
ATOM 1479 O O . GLN A 1 187 ? 7.130 -29.411 -21.176 1.00 64.94 187 GLN A O 1
ATOM 1484 N N . GLU A 1 188 ? 9.316 -29.408 -21.696 1.00 69.69 188 GLU A N 1
ATOM 1485 C CA . GLU A 1 188 ? 9.069 -29.433 -23.140 1.00 69.69 188 GLU A CA 1
ATOM 1486 C C . GLU A 1 188 ? 8.396 -30.736 -23.588 1.00 69.69 188 GLU A C 1
ATOM 1488 O O . GLU A 1 188 ? 7.463 -30.703 -24.400 1.00 69.69 188 GLU A O 1
ATOM 1493 N N . SER A 1 189 ? 8.795 -31.883 -23.027 1.00 65.69 189 SER A N 1
ATOM 1494 C CA . SER A 1 189 ? 8.177 -33.177 -23.348 1.00 65.69 189 SER A CA 1
ATOM 1495 C C . SER A 1 189 ? 6.695 -33.229 -22.942 1.00 65.69 189 SER A C 1
ATOM 1497 O O . SER A 1 189 ? 5.847 -33.692 -23.714 1.00 65.69 189 SER A O 1
ATOM 1499 N N . LYS A 1 190 ? 6.355 -32.676 -21.768 1.00 72.94 190 LYS A N 1
ATOM 1500 C CA . LYS A 1 190 ? 4.978 -32.572 -21.260 1.00 72.94 190 LYS A CA 1
ATOM 1501 C C . LYS A 1 190 ? 4.139 -31.616 -22.110 1.00 72.94 190 LYS A C 1
ATOM 1503 O O . LYS A 1 190 ? 3.006 -31.954 -22.456 1.00 72.94 190 LYS A O 1
ATOM 1508 N N . ARG A 1 191 ? 4.706 -30.477 -22.531 1.00 62.38 191 ARG A N 1
ATOM 1509 C CA . ARG A 1 191 ? 4.060 -29.536 -23.467 1.00 62.38 191 ARG A CA 1
ATOM 1510 C C . ARG A 1 191 ? 3.762 -30.177 -24.824 1.00 62.38 191 ARG A C 1
ATOM 1512 O O . ARG A 1 191 ? 2.664 -29.996 -25.345 1.00 62.38 191 ARG A O 1
ATOM 1519 N N . ARG A 1 192 ? 4.689 -30.971 -25.375 1.00 61.94 192 ARG A N 1
ATOM 1520 C CA . ARG A 1 192 ? 4.474 -31.699 -26.641 1.00 61.94 192 ARG A CA 1
ATOM 1521 C C . ARG A 1 192 ? 3.401 -32.784 -26.521 1.00 61.94 192 ARG A C 1
ATOM 1523 O O . ARG A 1 192 ? 2.582 -32.913 -27.424 1.00 61.94 192 ARG A O 1
ATOM 1530 N N . ARG A 1 193 ? 3.365 -33.529 -25.408 1.00 68.94 193 ARG A N 1
ATOM 1531 C CA . ARG A 1 193 ? 2.317 -34.538 -25.151 1.00 68.94 193 ARG A CA 1
ATOM 1532 C C . ARG A 1 193 ? 0.935 -33.911 -24.992 1.00 68.94 193 ARG A C 1
ATOM 1534 O O . ARG A 1 193 ? -0.021 -34.459 -25.523 1.00 68.94 193 ARG A O 1
ATOM 1541 N N . LYS A 1 194 ? 0.842 -32.761 -24.316 1.00 66.31 194 LYS A N 1
ATOM 1542 C CA . LYS A 1 194 ? -0.412 -32.009 -24.194 1.00 66.31 194 LYS A CA 1
ATOM 1543 C C . LYS A 1 194 ? -0.899 -31.520 -25.561 1.00 66.31 194 LYS A C 1
ATOM 1545 O O . LYS A 1 194 ? -1.999 -31.865 -25.954 1.00 66.31 194 LYS A O 1
ATOM 1550 N N . LYS A 1 195 ? -0.023 -30.881 -26.344 1.00 65.25 195 LYS A N 1
ATOM 1551 C CA . LYS A 1 195 ? -0.355 -30.410 -27.699 1.00 65.25 195 LYS A CA 1
ATOM 1552 C C . LYS A 1 195 ? -0.803 -31.531 -28.647 1.00 65.25 195 LYS A C 1
ATOM 1554 O O . LYS A 1 195 ? -1.623 -31.286 -29.516 1.00 65.25 195 LYS A O 1
ATOM 1559 N N . LYS A 1 196 ? -0.264 -32.747 -28.492 1.00 63.50 196 LYS A N 1
ATOM 1560 C CA . LYS A 1 196 ? -0.709 -33.914 -29.264 1.00 63.50 196 LYS A CA 1
ATOM 1561 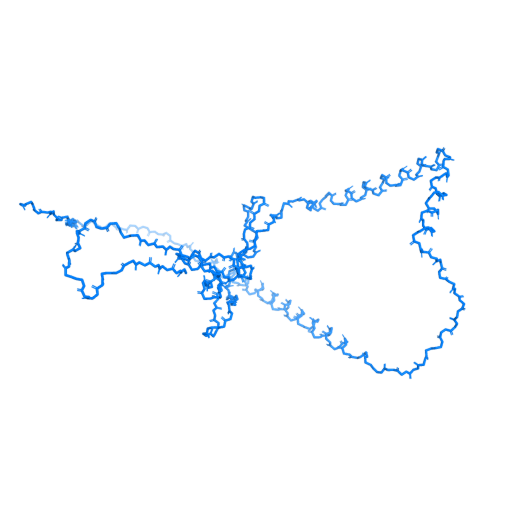C C . LYS A 1 196 ? -2.082 -34.422 -28.809 1.00 63.50 196 LYS A C 1
ATOM 1563 O O . LYS A 1 196 ? -2.894 -34.767 -29.645 1.00 63.50 196 LYS A O 1
ATOM 1568 N N . LYS A 1 197 ? -2.339 -34.434 -27.500 1.00 58.12 197 LYS A N 1
ATOM 1569 C CA . LYS A 1 197 ? -3.613 -34.891 -26.936 1.00 58.12 197 LYS A CA 1
ATOM 1570 C C . LYS A 1 197 ? -4.768 -33.926 -27.218 1.00 58.12 197 LYS A C 1
ATOM 1572 O O . LYS A 1 197 ? -5.887 -34.381 -27.376 1.00 58.12 197 LYS A O 1
ATOM 1577 N N . ASP A 1 198 ? -4.473 -32.630 -27.283 1.00 61.69 198 ASP A N 1
ATOM 1578 C CA . ASP A 1 198 ? -5.442 -31.606 -27.678 1.00 61.69 198 ASP A CA 1
ATOM 1579 C C . ASP A 1 198 ? -5.747 -31.705 -29.190 1.00 61.69 198 ASP A C 1
ATOM 1581 O O . ASP A 1 198 ? -6.886 -31.539 -29.583 1.00 61.69 198 ASP A O 1
ATOM 1585 N N . ALA A 1 199 ? -4.761 -32.067 -30.027 1.00 57.09 199 ALA A N 1
ATOM 1586 C CA . ALA A 1 199 ? -4.965 -32.280 -31.465 1.00 57.09 199 ALA A CA 1
ATOM 1587 C C . ALA A 1 199 ? -5.707 -33.589 -31.804 1.00 57.09 199 ALA A C 1
ATOM 1589 O O . ALA A 1 199 ? -6.463 -33.606 -32.760 1.00 57.09 199 ALA A O 1
ATOM 1590 N N . ASP A 1 200 ? -5.509 -34.664 -31.027 1.00 57.09 200 ASP A N 1
ATOM 1591 C CA . ASP A 1 200 ? -6.236 -35.935 -31.207 1.00 57.09 200 ASP A CA 1
ATOM 1592 C C . ASP A 1 200 ? -7.706 -35.848 -30.707 1.00 57.09 200 ASP A C 1
ATOM 1594 O O . ASP A 1 200 ? -8.484 -36.752 -30.981 1.00 57.09 200 ASP A O 1
ATOM 1598 N N . PHE A 1 201 ? -8.092 -34.803 -29.952 1.00 48.72 201 PHE A N 1
ATOM 1599 C CA . PHE A 1 201 ? -9.475 -34.590 -29.481 1.00 48.72 201 PHE A CA 1
ATOM 1600 C C . PHE A 1 201 ? -10.344 -33.840 -30.506 1.00 48.72 201 PHE A C 1
ATOM 1602 O O . PHE A 1 201 ? -11.553 -34.022 -30.512 1.00 48.72 201 PHE A O 1
ATOM 1609 N N . ASP A 1 202 ? -9.736 -33.047 -31.392 1.00 52.56 202 ASP A N 1
ATOM 1610 C CA . ASP A 1 202 ? -10.456 -32.270 -32.413 1.00 52.56 202 ASP A CA 1
ATOM 1611 C C . ASP A 1 202 ? -10.850 -33.110 -33.658 1.00 52.56 202 ASP A C 1
ATOM 1613 O O . ASP A 1 202 ? -11.534 -32.596 -34.538 1.00 52.56 202 ASP A O 1
ATOM 1617 N N . ASP A 1 203 ? -10.444 -34.387 -33.744 1.00 51.44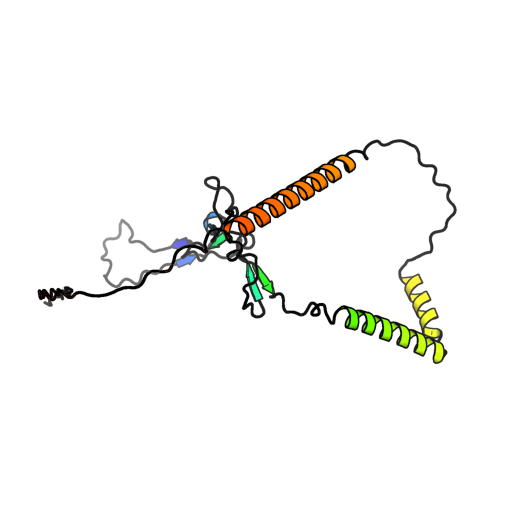 203 ASP A N 1
ATOM 1618 C CA . ASP A 1 203 ? -10.697 -35.286 -34.891 1.00 51.44 203 ASP A CA 1
ATOM 1619 C C . ASP A 1 203 ? -11.858 -36.299 -34.659 1.00 51.44 203 ASP A C 1
ATOM 1621 O O . ASP A 1 203 ? -12.144 -37.097 -35.550 1.00 51.44 203 ASP A O 1
ATOM 1625 N N . GLU A 1 204 ? -12.536 -36.305 -33.497 1.00 52.03 204 GLU A N 1
ATOM 1626 C CA . GLU A 1 204 ? -13.638 -37.256 -33.189 1.00 52.03 204 GLU A CA 1
ATOM 1627 C C . GLU A 1 204 ? -15.068 -36.662 -33.273 1.00 52.03 204 GLU A C 1
ATOM 1629 O O . GLU A 1 204 ? -16.027 -37.396 -33.045 1.00 52.03 204 GLU A O 1
ATOM 1634 N N . ASP A 1 205 ? -15.243 -35.387 -33.653 1.00 47.81 205 ASP A N 1
ATOM 1635 C CA . ASP A 1 205 ? -16.558 -34.702 -33.658 1.00 47.81 205 ASP A CA 1
ATOM 1636 C C . ASP A 1 205 ? -17.180 -34.465 -35.062 1.00 47.81 205 ASP A C 1
ATOM 1638 O O . ASP A 1 205 ? -18.182 -33.760 -35.184 1.00 47.81 205 ASP A O 1
ATOM 1642 N N . GLU A 1 206 ? -16.652 -35.062 -36.138 1.00 48.97 206 GLU A N 1
ATOM 1643 C CA . GLU A 1 206 ? -17.279 -35.023 -37.475 1.00 48.97 206 GLU A CA 1
ATOM 1644 C C . GLU A 1 206 ? -17.753 -36.417 -37.903 1.00 48.97 206 GLU A C 1
ATOM 1646 O O . GLU A 1 206 ? -17.055 -37.068 -38.664 1.00 48.97 206 GLU A O 1
ATOM 1651 N N . ASP A 1 207 ? -18.900 -36.890 -37.403 1.00 47.56 207 ASP A N 1
ATOM 1652 C CA . ASP A 1 207 ? -19.759 -37.893 -38.066 1.00 47.56 207 ASP A CA 1
ATOM 1653 C C . ASP A 1 207 ? -21.016 -38.157 -37.202 1.00 47.56 207 ASP A C 1
ATOM 1655 O O . ASP A 1 207 ? -21.047 -39.116 -36.440 1.00 47.56 207 ASP A O 1
ATOM 1659 N N . GLU A 1 208 ? -22.043 -37.300 -37.285 1.00 51.62 208 GLU A N 1
ATOM 1660 C CA . GLU A 1 208 ? -23.476 -37.669 -37.201 1.00 51.62 208 GLU A CA 1
ATOM 1661 C C . GLU A 1 208 ? -24.355 -36.406 -37.252 1.00 51.62 208 GLU A C 1
ATOM 1663 O O . GLU A 1 208 ? -24.705 -35.848 -36.224 1.00 51.62 208 GLU A O 1
ATOM 1668 N N . ASP A 1 209 ? -24.731 -35.965 -38.456 1.00 42.66 209 ASP A N 1
ATOM 1669 C CA . ASP A 1 209 ? -25.914 -35.122 -38.682 1.00 42.66 209 ASP A CA 1
ATOM 1670 C C . ASP A 1 209 ? -26.376 -35.308 -40.137 1.00 42.66 209 ASP A C 1
ATOM 1672 O O . ASP A 1 209 ? -25.906 -34.632 -41.046 1.00 42.66 209 ASP A O 1
ATOM 1676 N N . ASP A 1 210 ? -27.277 -36.264 -40.367 1.00 45.50 210 ASP A N 1
ATOM 1677 C CA . ASP A 1 210 ? -28.134 -36.305 -41.558 1.00 45.50 210 ASP A CA 1
ATOM 1678 C C . ASP A 1 210 ? -29.290 -37.284 -41.301 1.00 45.50 210 ASP A C 1
ATOM 1680 O O . ASP A 1 210 ? -29.083 -38.495 -41.324 1.00 45.50 210 ASP A O 1
ATOM 1684 N N . PHE A 1 211 ? -30.497 -36.770 -41.037 1.00 37.88 211 PHE A N 1
ATOM 1685 C CA . PHE A 1 211 ? -31.763 -37.325 -41.546 1.00 37.88 211 PHE A CA 1
ATOM 1686 C C . PHE A 1 211 ? -32.936 -36.379 -41.214 1.00 37.88 211 PHE A C 1
ATOM 1688 O O . PHE A 1 211 ? -33.424 -36.329 -40.083 1.00 37.88 211 PHE A O 1
ATOM 1695 N N . ASP A 1 212 ? -33.393 -35.642 -42.228 1.00 44.38 212 ASP A N 1
ATOM 1696 C CA . ASP A 1 212 ? -34.709 -34.998 -42.273 1.00 44.38 212 ASP A CA 1
ATOM 1697 C C . ASP A 1 212 ? -35.824 -36.062 -42.368 1.00 44.38 212 ASP A C 1
ATOM 1699 O O . ASP A 1 212 ? -35.643 -37.061 -43.062 1.00 44.38 212 ASP A O 1
ATOM 1703 N N . ASP A 1 213 ? -36.973 -35.846 -41.706 1.00 38.66 213 ASP A N 1
ATOM 1704 C CA . ASP A 1 213 ? -38.302 -35.821 -42.358 1.00 38.66 213 ASP A CA 1
ATOM 1705 C C . ASP A 1 213 ? -39.493 -35.704 -41.368 1.00 38.66 213 ASP A C 1
ATOM 1707 O O . ASP A 1 213 ? -39.652 -36.486 -40.432 1.00 38.66 213 ASP A O 1
ATOM 1711 N N . GLU A 1 214 ? -40.366 -34.734 -41.677 1.00 37.56 214 GLU A N 1
ATOM 1712 C CA . GLU A 1 214 ? -41.826 -34.881 -41.845 1.00 37.56 214 GLU A CA 1
ATOM 1713 C C . GLU A 1 214 ? -42.774 -35.150 -40.628 1.00 37.56 214 GLU A C 1
ATOM 1715 O O . GLU A 1 214 ? -42.873 -36.250 -40.098 1.00 37.56 214 GLU A O 1
ATOM 1720 N N . LEU A 1 215 ? -43.596 -34.120 -40.327 1.00 41.34 215 LEU A N 1
ATOM 1721 C CA . LEU A 1 215 ? -45.012 -34.104 -39.864 1.00 41.34 215 LEU A CA 1
ATOM 1722 C C . LEU A 1 215 ? -45.462 -34.946 -38.639 1.00 41.34 215 LEU A C 1
ATOM 1724 O O . LEU A 1 215 ? -45.489 -36.167 -38.684 1.00 41.34 215 LEU A O 1
ATOM 1728 N N . ASP A 1 216 ? -46.054 -34.303 -37.617 1.00 37.22 216 ASP A N 1
ATOM 1729 C CA . ASP A 1 216 ? -47.522 -34.123 -37.519 1.00 37.22 216 ASP A CA 1
ATOM 1730 C C . ASP A 1 216 ? -47.933 -33.286 -36.284 1.00 37.22 216 ASP A C 1
ATOM 1732 O O . ASP A 1 216 ? -47.230 -33.215 -35.273 1.00 37.22 216 ASP A O 1
ATOM 1736 N N . GLY A 1 217 ? -49.080 -32.613 -36.374 1.00 33.88 217 GLY A N 1
ATOM 1737 C CA . GLY A 1 217 ? -49.573 -31.684 -35.358 1.00 33.88 217 GLY A CA 1
ATOM 1738 C C . GLY A 1 217 ? -50.237 -32.328 -34.135 1.00 33.88 217 GLY A C 1
ATOM 1739 O O . GLY A 1 217 ? -50.984 -33.302 -34.232 1.00 33.88 217 GLY A O 1
ATOM 1740 N N . HIS A 1 218 ? -50.108 -31.665 -32.982 1.00 36.97 218 HIS A N 1
ATOM 1741 C CA . HIS A 1 218 ? -51.187 -31.655 -31.997 1.00 36.97 218 HIS A CA 1
ATOM 1742 C C . HIS A 1 218 ? -51.273 -30.322 -31.261 1.00 36.97 218 HIS A C 1
ATOM 1744 O O . HIS A 1 218 ? -50.293 -29.761 -30.779 1.00 36.97 218 HIS A O 1
ATOM 1750 N N . LYS A 1 219 ? -52.500 -29.823 -31.249 1.00 38.69 219 LYS A N 1
ATOM 1751 C CA . LYS A 1 219 ? -52.994 -28.593 -30.658 1.00 38.69 219 LYS A CA 1
ATOM 1752 C C . LYS A 1 219 ? -53.750 -29.030 -29.416 1.00 38.69 219 LYS A C 1
ATOM 1754 O O . LYS A 1 219 ? -54.659 -29.822 -29.592 1.00 38.69 219 LYS A O 1
ATOM 1759 N N . ASP A 1 220 ? -53.416 -28.508 -28.240 1.00 40.50 220 ASP A N 1
ATOM 1760 C CA . ASP A 1 220 ? -54.338 -28.463 -27.105 1.00 40.50 220 ASP A CA 1
ATOM 1761 C C . ASP A 1 220 ? -53.992 -27.288 -26.181 1.00 40.50 220 ASP A C 1
ATOM 1763 O O . ASP A 1 220 ? -52.860 -27.107 -25.732 1.00 40.50 220 ASP A O 1
ATOM 1767 N N . ASP A 1 221 ? -55.016 -26.469 -25.963 1.00 40.12 221 ASP A N 1
ATOM 1768 C CA . ASP A 1 221 ? -55.077 -25.294 -25.107 1.00 40.12 221 ASP A CA 1
ATOM 1769 C C . ASP A 1 221 ? -55.078 -25.669 -23.613 1.00 40.12 221 ASP A C 1
ATOM 1771 O O . ASP A 1 221 ? -55.845 -26.532 -23.193 1.00 40.12 221 ASP A O 1
ATOM 1775 N N . ALA A 1 222 ? -54.333 -24.929 -22.783 1.00 39.81 222 ALA A N 1
ATOM 1776 C CA . ALA A 1 222 ? -54.720 -24.639 -21.397 1.00 39.81 222 ALA A CA 1
ATOM 1777 C C . ALA A 1 222 ? -53.917 -23.447 -20.850 1.00 39.81 222 ALA A C 1
ATOM 1779 O O . ALA A 1 222 ? -52.720 -23.543 -20.587 1.00 39.81 222 ALA A O 1
ATOM 1780 N N . GLY A 1 223 ? -54.593 -22.311 -20.673 1.00 33.97 223 GLY A N 1
ATOM 1781 C CA . GLY A 1 223 ? -54.065 -21.160 -19.949 1.00 33.97 223 GLY A CA 1
ATOM 1782 C C . GLY A 1 223 ? -54.120 -21.346 -18.431 1.00 33.97 223 GLY A C 1
ATOM 1783 O O . GLY A 1 223 ? -55.034 -21.982 -17.911 1.00 33.97 223 GLY A O 1
ATOM 1784 N N . MET A 1 224 ? -53.170 -20.728 -17.727 1.00 36.81 224 MET A N 1
ATOM 1785 C CA . MET A 1 224 ? -53.321 -20.308 -16.332 1.00 36.81 224 MET A CA 1
ATOM 1786 C C . MET A 1 224 ? -52.282 -19.213 -16.026 1.00 36.81 224 MET A C 1
ATOM 1788 O O . MET A 1 224 ? -51.105 -19.497 -15.815 1.00 36.81 224 MET A O 1
ATOM 1792 N N . GLU A 1 225 ? -52.716 -17.951 -16.024 1.00 40.56 225 GLU A N 1
ATOM 1793 C CA . GLU A 1 225 ? -51.981 -16.841 -15.407 1.00 40.56 225 GLU A CA 1
ATOM 1794 C C . GLU A 1 225 ? -52.096 -16.929 -13.880 1.00 40.56 225 GLU A C 1
ATOM 1796 O O . GLU A 1 225 ? -53.194 -17.135 -13.362 1.00 40.56 225 GLU A O 1
ATOM 1801 N N . VAL A 1 226 ? -50.999 -16.680 -13.153 1.00 38.12 226 VAL A N 1
ATOM 1802 C CA . VAL A 1 226 ? -51.060 -16.208 -11.760 1.00 38.12 226 VAL A CA 1
ATOM 1803 C C . VAL A 1 226 ? -49.957 -15.177 -11.506 1.00 38.12 226 VAL A C 1
ATOM 1805 O O . VAL A 1 226 ? -48.769 -15.487 -11.475 1.00 38.12 226 VAL A O 1
ATOM 1808 N N . SER A 1 227 ? -50.396 -13.942 -11.276 1.00 40.94 227 SER A N 1
ATOM 1809 C CA . SER A 1 227 ? -49.656 -12.794 -10.751 1.00 40.94 227 SER A CA 1
ATOM 1810 C C . SER A 1 227 ? -49.982 -12.579 -9.267 1.00 40.94 227 SER A C 1
ATOM 1812 O O . SER A 1 227 ? -51.164 -12.477 -8.952 1.00 40.94 227 SER A O 1
ATOM 1814 N N . VAL A 1 228 ? -48.989 -12.411 -8.381 1.00 39.22 228 VAL A N 1
ATOM 1815 C CA . VAL A 1 228 ? -49.117 -11.763 -7.045 1.00 39.22 228 VAL A CA 1
ATOM 1816 C C . VAL A 1 228 ? -47.709 -11.263 -6.653 1.00 39.22 228 VAL A C 1
ATOM 1818 O O . VAL A 1 228 ? -46.791 -12.069 -6.583 1.00 39.22 228 VAL A O 1
ATOM 1821 N N . ALA A 1 229 ? -47.377 -9.967 -6.675 1.00 39.19 229 ALA A N 1
ATOM 1822 C CA . ALA A 1 229 ? -47.732 -8.826 -5.811 1.00 39.19 229 ALA A CA 1
ATOM 1823 C C . ALA A 1 229 ? -46.940 -8.733 -4.481 1.00 39.19 229 ALA A C 1
ATOM 1825 O O . ALA A 1 229 ? -46.943 -9.632 -3.646 1.00 39.19 229 ALA A O 1
ATOM 1826 N N . VAL A 1 230 ? -46.270 -7.583 -4.334 1.00 46.56 230 VAL A N 1
ATOM 1827 C CA . VAL A 1 230 ? -45.449 -7.083 -3.215 1.00 46.56 230 VAL A CA 1
ATOM 1828 C C . VAL A 1 230 ? -46.344 -6.475 -2.123 1.00 46.56 230 VAL A C 1
ATOM 1830 O O . VAL A 1 230 ? -47.324 -5.821 -2.481 1.00 46.56 230 VAL A O 1
ATOM 1833 N N . PRO A 1 231 ? -45.997 -6.554 -0.822 1.00 44.84 231 PRO A N 1
ATOM 1834 C CA . PRO A 1 231 ? -46.619 -5.718 0.196 1.00 44.84 231 PRO A CA 1
ATOM 1835 C C . PRO A 1 231 ? -45.682 -4.606 0.703 1.00 44.84 231 PRO A C 1
ATOM 1837 O O . PRO A 1 231 ? -44.638 -4.853 1.304 1.00 44.84 231 PRO A O 1
ATOM 1840 N N . THR A 1 232 ? -46.119 -3.364 0.503 1.00 40.62 232 THR A N 1
ATOM 1841 C CA . THR A 1 232 ? -45.782 -2.174 1.299 1.00 40.62 232 THR A CA 1
ATOM 1842 C C . THR A 1 232 ? -46.777 -2.046 2.455 1.00 40.62 232 THR A C 1
ATOM 1844 O O . THR A 1 232 ? -47.979 -2.168 2.220 1.00 40.62 232 THR A O 1
ATOM 1847 N N . LEU A 1 233 ? -46.319 -1.733 3.669 1.00 44.53 233 LEU A N 1
ATOM 1848 C CA . LEU A 1 233 ? -47.189 -1.309 4.773 1.00 44.53 233 LEU A CA 1
ATOM 1849 C C . LEU A 1 233 ? -46.644 -0.038 5.429 1.00 44.53 233 LEU A C 1
ATOM 1851 O O . LEU A 1 233 ? -45.454 0.078 5.710 1.00 44.53 233 LEU A O 1
ATOM 1855 N N . ALA A 1 234 ? -47.562 0.910 5.587 1.00 42.00 234 ALA A N 1
ATOM 1856 C CA . ALA A 1 234 ? -47.393 2.283 6.026 1.00 42.00 234 ALA A CA 1
ATOM 1857 C C . ALA A 1 234 ? -47.574 2.451 7.547 1.00 42.00 234 ALA A C 1
ATOM 1859 O O . ALA A 1 234 ? -48.091 1.564 8.227 1.00 42.00 234 ALA A O 1
ATOM 1860 N N . SER A 1 235 ? -47.163 3.629 8.031 1.00 45.00 235 SER A N 1
ATOM 1861 C CA . SER A 1 235 ? -47.416 4.217 9.355 1.00 45.00 235 SER A CA 1
ATOM 1862 C C . SER A 1 235 ? -48.890 4.247 9.777 1.00 45.00 235 SER A C 1
ATOM 1864 O O . SER A 1 235 ? -49.788 4.150 8.938 1.00 45.00 235 SER A O 1
ATOM 1866 N N . PRO A 1 236 ? -49.128 4.581 11.054 1.00 60.41 236 PRO A N 1
ATOM 1867 C CA . PRO A 1 236 ? -50.124 5.598 11.373 1.00 60.41 236 PRO A CA 1
ATOM 1868 C C . PRO A 1 236 ? -49.588 6.703 12.298 1.00 60.41 236 PRO A C 1
ATOM 1870 O O . PRO A 1 236 ? -48.687 6.491 13.108 1.00 60.41 236 PRO A O 1
ATOM 1873 N N . GLU A 1 237 ? -50.173 7.883 12.109 1.00 55.00 237 GLU A N 1
ATOM 1874 C CA . GLU A 1 237 ? -50.099 9.082 12.944 1.00 55.00 237 GLU A CA 1
ATOM 1875 C C . GLU A 1 237 ? -50.986 8.926 14.193 1.00 55.00 237 GLU A C 1
ATOM 1877 O O . GLU A 1 237 ? -52.054 8.320 14.102 1.00 55.00 237 GLU A O 1
ATOM 1882 N N . ASP A 1 238 ? -50.533 9.483 15.320 1.00 50.72 238 ASP A N 1
ATOM 1883 C CA . ASP A 1 238 ? -51.292 10.311 16.279 1.00 50.72 238 ASP A CA 1
ATOM 1884 C C . ASP A 1 238 ? -50.307 11.001 17.246 1.00 50.72 238 ASP A C 1
ATOM 1886 O O . ASP A 1 238 ? -49.387 10.313 17.753 1.00 50.72 238 ASP A O 1
#

InterPro domains:
  IPR031777 Sortilin, C-terminal [PF15901] (6-102)
  IPR050310 VPS10-related sortilin family receptors [PTHR12106] (7-104)

Foldseek 3Di:
DDKDWDDDDPPDPDDDDPPDPTDIDDDAAADDPVQKDFDPQWDAPDVVHDTDGHDDPDPQPQLQDADPPHDQKDWHFPRIDGDPPHDHDHPCPNGGIDIDTPVDVVVPPVVCNVVVVVVVVVVVVVVVVCCVVVVPCVVVVVVVVVCVVVPDDPDDPDDDDDDDPDDDDPPPVPVVVVVVVVVVVVVVVVVVVVVVVVVVVVPPPPDDDDDDDDDDDDDDDDDDDDDDDDDDDDDDDD

Radius of gyration: 37.91 Å; chains: 1; bounding box: 110×58×82 Å

Sequence (238 aa):
NKFRSPRRKQDAQCYNPEEIERMEEVEHCVCTEEDFECDYGFARNVQGGPCERVQTKDAEDDPTIPPATCNRFYTVTKGYRRVAGDTCRGGSDKWDPVILPCPSAFFTTGRHAGKFVLGILFLIVVSLGVITAAGKVDFVENLKKVWRSAGYTPLKTDEEFVFDDEDDDLNQSAELVHEFDDLAAEQESKRRRKKKKDADFDDEDEDEDDFDDELDGHKDDAGMEVSVAVPTLASPED

Secondary structure (DSSP, 8-state):
-EEE-----TT------TT-----EEEPPPP-GGGEEEPTTEEESSTTPPEEE---S-GGG-TTSPPTT--SEEEE--SEEEPTT----SS-TTTSPEEEE---TTTT-TTTHHHHHHHHHHHHHHHHHHHHHTT-THHHHHHHHHHHHTT-PPPP--------------SSHHHHHHHHHHHHHHHHHHHHHHHHHHHTTTTSS-S-------------------------------